Protein 1QB7 (pdb70)

Solvent-accessible surface area: 13360 Å² total; per-residue (Å²): 121,37,120,110,92,25,97,44,16,40,46,3,35,104,88,59,77,2,2,90,26,0,84,153,18,0,90,22,55,26,57,105,41,10,97,132,121,42,113,77,31,10,32,16,40,18,0,42,138,24,108,119,0,46,123,24,0,60,47,32,0,6,113,50,1,151,87,45,104,90,49,8,37,23,1,0,0,4,49,58,86,0,48,78,0,0,55,40,0,3,102,66,28,156,36,73,45,13,66,0,55,84,57,122,123,31,85,56,144,55,33,175,4,133,41,101,157,100,98,215,187,77,71,68,60,80,63,5,1,0,118,148,55,15,4,34,174,49,9,73,0,1,0,1,17,0,22,17,36,82,8,46,34,1,15,1,0,3,31,1,0,88,70,13,89,11,90,26,33,1,3,0,2,0,0,16,28,76,176,62,109,5,10,102,108,9,17,70,34,56,151,51,130,17,126,126,26,69,4,3,7,0,5,14,25,120,24,6,63,108,162,8,28,26,30,61,166,160,93,142,38,90,121,113,79,61,105,44,85,64,75,82,121,88,140,167

Foldseek 3Di:
DWDPPDQQETEAPCVDPLNVVCQVQWAWEAPQQDDDHDGTHTDLCSQLVDPVNLVVLLVVVLVVQVPDPPHAQEEEEEPPQRVSNRVSSCVSVVHYYWYKAAPVVDDAAKDWFDFDQADVVRDDAGIIITHQPPAAAAGEYEYEGAECALCRVVNRVCRHQVVRNHHYNAYEYQEYACVNVNVVCCCPPPNRPCVVHHYYYHYYCVSHDPVSYPDDPPDDDHSDDDPVRVCVVDDD

B-factor: mean 24.61, std 10.99, range [10.77, 82.53]

InterPro domains:
  IPR000836 Phosphoribosyltransferase domain [PF00156] (45-201)
  IPR000836 Phosphoribosyltransferase domain [cd06223] (60-188)
  IPR029057 Phosphoribosyltransferase-like [G3DSA:3.40.50.2020] (2-237)
  IPR029057 Phosphoribosyltransferase-like [SSF53271] (28-215)
  IPR050120 Adenine phosphoribosyltransferase [PTHR11776] (34-192)

Radius of gyration: 18.72 Å; Cα contacts (8 Å, |Δi|>4): 416; chains: 1; bounding box: 40×40×64 Å

Secondary structure (DSSP, 8-state):
-EEEEETTEEEE-TTSHHHHHHHHH--EE-GGGSSS-SSSEE-THHHHT-HHHHHHHHHHHHHHHHH-SSPPSEEEEETTGGGGTHHHHHHHHT--EEEEB-GGG--SSEEE--PPPP-TTS-PPPP-EEETTSS-TT-EEEEEEEEESS-HHHHHHHHHHHHTT-EEEEEEEEEE-GGG-HHHHHHHHHHHTTTT--EEEEEEGGG--GGGB-PPTT--S-S---HHHHHTTS--

Organism: Leishmania donovani (NCBI:txid5661)

Structure (mmCIF, N/CA/C/O backbone):
data_1QB7
#
_entry.id   1QB7
#
_cell.length_a   63.720
_cell.length_b   63.720
_cell.length_c   235.770
_cell.angle_alpha   90.00
_cell.angle_beta   90.00
_cell.angle_gamma   120.00
#
_symmetry.space_group_name_H-M   'P 61 2 2'
#
loop_
_entity.id
_entity.type
_entity.pdbx_description
1 polymer 'ADENINE PHOSPHORIBOSYLTRANSFERASE'
2 non-polymer 'MAGNESIUM ION'
3 non-polymer ADENINE
4 non-polymer 'CITRIC ACID'
5 water water
#
loop_
_atom_site.group_PDB
_atom_site.id
_atom_site.type_symbol
_atom_site.label_atom_id
_atom_site.label_alt_id
_atom_site.label_comp_id
_atom_site.label_asym_id
_atom_site.label_entity_id
_atom_site.label_seq_id
_atom_site.pdbx_PDB_ins_code
_atom_site.Cartn_x
_atom_site.Cartn_y
_atom_site.Cartn_z
_atom_site.occupancy
_atom_site.B_iso_or_equiv
_atom_site.auth_seq_id
_atom_site.auth_comp_id
_atom_site.auth_asym_id
_atom_site.auth_atom_id
_atom_site.pdbx_PDB_model_num
ATOM 1 N N . PRO A 1 1 ? 3.805 23.531 6.976 1.00 24.95 2 PRO A N 1
ATOM 2 C CA . PRO A 1 1 ? 4.608 23.326 5.752 1.00 23.69 2 PRO A CA 1
ATOM 3 C C . PRO A 1 1 ? 5.722 24.363 5.595 1.00 21.49 2 PRO A C 1
ATOM 4 O O . PRO A 1 1 ? 5.702 25.421 6.231 1.00 21.40 2 PRO A O 1
ATOM 8 N N . PHE A 1 2 ? 6.691 24.046 4.741 1.00 18.98 3 PHE A N 1
ATOM 9 C CA . PHE A 1 2 ? 7.818 24.929 4.482 1.00 19.02 3 PHE A CA 1
ATOM 10 C C . PHE A 1 2 ? 7.513 25.924 3.363 1.00 19.33 3 PHE A C 1
ATOM 11 O O . PHE A 1 2 ? 7.064 25.539 2.285 1.00 20.83 3 PHE A O 1
ATOM 19 N N . LYS A 1 3 ? 7.738 27.202 3.650 1.00 18.00 4 LYS A N 1
ATOM 20 C CA . LYS A 1 3 ? 7.505 28.288 2.703 1.00 18.74 4 LYS A CA 1
ATOM 21 C C . LYS A 1 3 ? 8.829 28.753 2.112 1.00 19.43 4 LYS A C 1
ATOM 22 O O . LYS A 1 3 ? 9.817 28.890 2.828 1.00 20.19 4 LYS A O 1
ATOM 28 N N . GLU A 1 4 ? 8.842 29.019 0.811 1.00 19.08 5 GLU A N 1
ATOM 29 C CA . GLU A 1 4 ? 10.052 29.478 0.142 1.00 19.93 5 GLU A CA 1
ATOM 30 C C . GLU A 1 4 ? 10.288 30.968 0.377 1.00 20.08 5 GLU A C 1
ATOM 31 O O . GLU A 1 4 ? 9.668 31.806 -0.269 1.00 20.45 5 GLU A O 1
ATOM 37 N N . VAL A 1 5 ? 11.202 31.292 1.286 1.00 20.22 6 VAL A N 1
ATOM 38 C CA . VAL A 1 5 ? 11.518 32.684 1.606 1.00 20.91 6 VAL A CA 1
ATOM 39 C C . VAL A 1 5 ? 12.452 33.334 0.587 1.00 21.30 6 VAL A C 1
ATOM 40 O O . VAL A 1 5 ? 12.499 34.556 0.462 1.00 24.46 6 VAL A O 1
ATOM 44 N N . SER A 1 6 ? 13.204 32.501 -0.119 1.00 19.75 7 SER A N 1
ATOM 45 C CA . SER A 1 6 ? 14.126 32.925 -1.168 1.00 21.55 7 SER A CA 1
ATOM 46 C C . SER A 1 6 ? 14.394 31.636 -1.945 1.00 23.66 7 SER A C 1
ATOM 47 O O . SER A 1 6 ? 14.078 30.544 -1.458 1.00 22.28 7 SER A O 1
ATOM 50 N N . PRO A 1 7 ? 14.955 31.735 -3.165 1.00 23.71 8 PRO A N 1
ATOM 51 C CA . PRO A 1 7 ? 15.239 30.549 -3.989 1.00 23.59 8 PRO A CA 1
ATOM 52 C C . PRO A 1 7 ? 15.861 29.363 -3.242 1.00 23.52 8 PRO A C 1
ATOM 53 O O . PRO A 1 7 ? 16.942 29.479 -2.671 1.00 22.94 8 PRO A O 1
ATOM 57 N N . ASN A 1 8 ? 15.141 28.243 -3.220 1.00 21.74 9 ASN A N 1
ATOM 58 C CA . ASN A 1 8 ? 15.602 27.015 -2.565 1.00 22.75 9 ASN A CA 1
ATOM 59 C C . ASN A 1 8 ? 15.973 27.132 -1.094 1.00 20.26 9 ASN A C 1
ATOM 60 O O . ASN A 1 8 ? 16.851 26.423 -0.594 1.00 20.39 9 ASN A O 1
ATOM 65 N N . SER A 1 9 ? 15.297 28.032 -0.404 1.00 19.69 10 SER A N 1
ATOM 66 C CA . SER A 1 9 ? 15.526 28.230 1.010 1.00 18.63 10 SER A CA 1
ATOM 67 C C . SER A 1 9 ? 14.132 28.302 1.618 1.00 17.58 10 SER A C 1
ATOM 68 O O . SER A 1 9 ? 13.355 29.200 1.301 1.00 17.64 10 SER A O 1
ATOM 71 N N . PHE A 1 10 ? 13.807 27.312 2.444 1.00 18.41 11 PHE A N 1
ATOM 72 C CA . PHE A 1 10 ? 12.487 27.211 3.061 1.00 19.66 11 PHE A CA 1
ATOM 73 C C . PHE A 1 10 ? 12.452 27.390 4.572 1.00 19.63 11 PHE A C 1
ATOM 74 O O . PHE A 1 10 ? 13.358 26.967 5.288 1.00 18.70 11 PHE A O 1
ATOM 82 N N . LEU A 1 11 ? 11.372 27.999 5.046 1.00 19.35 12 LEU A N 1
ATOM 83 C CA . LEU A 1 11 ? 11.180 28.243 6.466 1.00 18.95 12 LEU A CA 1
ATOM 84 C C . LEU A 1 11 ? 9.837 27.674 6.896 1.00 19.28 12 LEU A C 1
ATOM 85 O O . LEU A 1 11 ? 8.830 27.869 6.217 1.00 20.17 12 LEU A O 1
ATOM 90 N N . LEU A 1 12 ? 9.835 26.940 8.005 1.00 17.96 13 LEU A N 1
ATOM 91 C CA . LEU A 1 12 ? 8.613 26.351 8.526 1.00 17.43 13 LEU A CA 1
ATOM 92 C C . LEU A 1 12 ? 7.628 27.474 8.855 1.00 19.35 13 LEU A C 1
ATOM 93 O O . LEU A 1 12 ? 8.001 28.478 9.457 1.00 18.55 13 LEU A O 1
ATOM 98 N N . ASP A 1 13 ? 6.389 27.329 8.400 1.00 20.60 14 ASP A N 1
ATOM 99 C CA . ASP A 1 13 ? 5.361 28.331 8.656 1.00 23.35 14 ASP A CA 1
ATOM 100 C C . ASP A 1 13 ? 5.231 28.497 10.175 1.00 23.19 14 ASP A C 1
ATOM 101 O O . ASP A 1 13 ? 5.083 27.510 10.899 1.00 24.18 14 ASP A O 1
ATOM 106 N N . ASP A 1 14 ? 5.283 29.743 10.649 1.00 23.58 15 ASP A N 1
ATOM 107 C CA . ASP A 1 14 ? 5.235 30.031 12.088 1.00 25.50 15 ASP A CA 1
ATOM 108 C C . ASP A 1 14 ? 3.993 29.651 12.885 1.00 25.93 15 ASP A C 1
ATOM 109 O O . ASP A 1 14 ? 3.970 29.803 14.110 1.00 25.17 15 ASP A O 1
ATOM 114 N N . SER A 1 15 ? 2.963 29.169 12.198 1.00 25.86 16 SER A N 1
ATOM 115 C CA . SER A 1 15 ? 1.743 28.760 12.878 1.00 28.08 16 SER A CA 1
ATOM 116 C C . SER A 1 15 ? 1.915 27.341 13.423 1.00 28.06 16 SER A C 1
ATOM 117 O O . SER A 1 15 ? 1.223 26.944 14.368 1.00 28.95 16 SER A O 1
ATOM 120 N N . HIS A 1 16 ? 2.863 26.598 12.843 1.00 26.30 17 HIS A N 1
ATOM 121 C CA . HIS A 1 16 ? 3.136 25.219 13.244 1.00 22.85 17 HIS A CA 1
ATOM 122 C C . HIS A 1 16 ? 3.510 25.125 14.718 1.00 22.82 17 HIS A C 1
ATOM 123 O O . HIS A 1 16 ? 4.226 25.978 15.234 1.00 21.79 17 HIS A O 1
ATOM 130 N N . ALA A 1 17 ? 3.010 24.091 15.390 1.00 22.77 18 ALA A N 1
ATOM 131 C CA . ALA A 1 17 ? 3.290 23.881 16.807 1.00 23.00 18 ALA A CA 1
ATOM 132 C C . ALA A 1 17 ? 4.798 23.837 17.111 1.00 22.97 18 ALA A C 1
ATOM 133 O O . ALA A 1 17 ? 5.241 24.339 18.144 1.00 24.20 18 ALA A O 1
ATOM 135 N N . LEU A 1 18 ? 5.580 23.252 16.206 1.00 21.28 19 LEU A N 1
ATOM 136 C CA . LEU A 1 18 ? 7.027 23.160 16.386 1.00 21.07 19 LEU A CA 1
ATOM 137 C C . LEU A 1 18 ? 7.691 24.540 16.340 1.00 20.69 19 LEU A C 1
ATOM 138 O O . LEU A 1 18 ? 8.591 24.833 17.134 1.00 20.53 19 LEU A O 1
ATOM 143 N N . SER A 1 19 ? 7.256 25.373 15.399 1.00 19.49 20 SER A N 1
ATOM 144 C CA . SER A 1 19 ? 7.796 26.721 15.253 1.00 20.22 20 SER A CA 1
ATOM 145 C C . SER A 1 19 ? 7.514 27.543 16.506 1.00 21.38 20 SER A C 1
ATOM 146 O O . SER A 1 19 ? 8.364 28.301 16.986 1.00 21.24 20 SER A O 1
ATOM 149 N N . GLN A 1 20 ? 6.306 27.370 17.027 1.00 22.32 21 GLN A N 1
ATOM 150 C CA . GLN A 1 20 ? 5.848 28.057 18.222 1.00 24.04 21 GLN A CA 1
ATOM 151 C C . GLN A 1 20 ? 6.649 27.616 19.440 1.00 23.18 21 GLN A C 1
ATOM 152 O O . GLN A 1 20 ? 7.044 28.436 20.262 1.00 22.96 21 GLN A O 1
ATOM 158 N N . LEU A 1 21 ? 6.870 26.310 19.550 1.00 22.17 22 LEU A N 1
ATOM 159 C CA . LEU A 1 21 ? 7.602 25.731 20.667 1.00 21.00 22 LEU A CA 1
ATOM 160 C C . LEU A 1 21 ? 9.053 26.203 20.675 1.00 19.39 22 LEU A C 1
ATOM 161 O O . LEU A 1 21 ? 9.616 26.479 21.731 1.00 19.37 22 LEU A O 1
ATOM 166 N N . LEU A 1 22 ? 9.643 26.310 19.489 1.00 17.72 23 LEU A N 1
ATOM 167 C CA . LEU A 1 22 ? 11.023 26.767 19.347 1.00 18.28 23 LEU A CA 1
ATOM 168 C C . LEU A 1 22 ? 11.151 28.226 19.761 1.00 18.54 23 LEU A C 1
ATOM 169 O O . LEU A 1 22 ? 12.099 28.604 20.447 1.00 18.34 23 LEU A O 1
ATOM 174 N N . LYS A 1 23 ? 10.185 29.041 19.346 1.00 18.60 24 LYS A N 1
ATOM 175 C CA . LYS A 1 23 ? 10.178 30.461 19.678 1.00 18.98 24 LYS A CA 1
ATOM 176 C C . LYS A 1 23 ? 10.048 30.641 21.199 1.00 17.70 24 LYS A C 1
ATOM 177 O O . LYS A 1 23 ? 10.642 31.544 21.785 1.00 18.51 24 LYS A O 1
ATOM 183 N N . LYS A 1 24 ? 9.295 29.744 21.827 1.00 17.92 25 LYS A N 1
ATOM 184 C CA . LYS A 1 24 ? 9.061 29.770 23.265 1.00 18.17 25 LYS A CA 1
ATOM 185 C C . LYS A 1 24 ? 10.272 29.275 24.054 1.00 19.69 25 LYS A C 1
ATOM 186 O O . LYS A 1 24 ? 10.631 29.859 25.074 1.00 19.62 25 LYS A O 1
ATOM 192 N N . SER A 1 25 ? 10.914 28.221 23.558 1.00 19.75 26 SER A N 1
ATOM 193 C CA . SER A 1 25 ? 12.072 27.620 24.223 1.00 19.47 26 SER A CA 1
ATOM 194 C C . SER A 1 25 ? 13.419 28.303 24.033 1.00 18.44 26 SER A C 1
ATOM 195 O O . SER A 1 25 ? 14.198 28.395 24.980 1.00 21.62 26 SER A O 1
ATOM 198 N N . TYR A 1 26 ? 13.710 28.763 22.821 1.00 16.41 27 TYR A N 1
ATOM 199 C CA . TYR A 1 26 ? 15.001 29.388 22.546 1.00 15.28 27 TYR A CA 1
ATOM 200 C C . TYR A 1 26 ? 15.428 30.508 23.479 1.00 16.75 27 TYR A C 1
ATOM 201 O O . TYR A 1 26 ? 14.613 31.311 23.943 1.00 16.33 27 TYR A O 1
ATOM 210 N N . ARG A 1 27 ? 16.719 30.506 23.800 1.00 17.16 28 ARG A N 1
ATOM 211 C CA . ARG A 1 27 ? 17.325 31.547 24.628 1.00 16.99 28 ARG A CA 1
ATOM 212 C C . ARG A 1 27 ? 18.602 31.960 23.929 1.00 16.36 28 ARG A C 1
ATOM 213 O O . ARG A 1 27 ? 19.357 31.113 23.445 1.00 16.57 28 ARG A O 1
ATOM 221 N N . TRP A 1 28 ? 18.797 33.265 23.799 1.00 16.85 29 TRP A N 1
ATOM 222 C CA . TRP A 1 28 ? 20.003 33.790 23.176 1.00 17.68 29 TRP A CA 1
ATOM 223 C C . TRP A 1 28 ? 20.763 34.622 24.201 1.00 17.79 29 TRP A C 1
ATOM 224 O O . TRP A 1 28 ? 20.180 35.133 25.166 1.00 17.39 29 TRP A O 1
ATOM 235 N N . TYR A 1 29 ? 22.067 34.750 23.989 1.00 17.38 30 TYR A N 1
ATOM 236 C CA . TYR A 1 29 ? 22.923 35.492 24.905 1.00 19.74 30 TYR A CA 1
ATOM 237 C C . TYR A 1 29 ? 23.800 36.486 24.167 1.00 20.04 30 TYR A C 1
ATOM 238 O O . TYR A 1 29 ? 24.256 36.214 23.057 1.00 21.09 30 TYR A O 1
ATOM 247 N N . SER A 1 30 ? 24.031 37.639 24.790 1.00 22.22 31 SER A N 1
ATOM 248 C CA . SER A 1 30 ? 24.881 38.670 24.202 1.00 22.58 31 SER A CA 1
ATOM 249 C C . SER A 1 30 ? 26.335 38.272 24.484 1.00 21.77 31 SER A C 1
ATOM 250 O O . SER A 1 30 ? 26.587 37.394 25.304 1.00 20.62 31 SER A O 1
ATOM 253 N N . PRO A 1 31 ? 27.305 38.904 23.801 1.00 23.76 32 PRO A N 1
ATOM 254 C CA . PRO A 1 31 ? 28.735 38.611 23.964 1.00 24.29 32 PRO A CA 1
ATOM 255 C C . PRO A 1 31 ? 29.273 38.356 25.370 1.00 24.98 32 PRO A C 1
ATOM 256 O O . PRO A 1 31 ? 29.927 37.344 25.602 1.00 25.83 32 PRO A O 1
ATOM 260 N N . VAL A 1 32 ? 28.984 39.251 26.308 1.00 25.59 33 VAL A N 1
ATOM 261 C CA . VAL A 1 32 ? 29.478 39.108 27.677 1.00 27.15 33 VAL A CA 1
ATOM 262 C C . VAL A 1 32 ? 28.978 37.840 28.378 1.00 27.27 33 VAL A C 1
ATOM 263 O O . VAL A 1 32 ? 29.562 37.405 29.376 1.00 26.83 33 VAL A O 1
ATOM 267 N N . PHE A 1 33 ? 27.909 37.248 27.844 1.00 26.69 34 PHE A N 1
ATOM 268 C CA . PHE A 1 33 ? 27.330 36.022 28.400 1.00 25.70 34 PHE A CA 1
ATOM 269 C C . PHE A 1 33 ? 27.425 34.841 27.436 1.00 25.04 34 PHE A C 1
ATOM 270 O O . PHE A 1 33 ? 26.758 33.830 27.642 1.00 25.44 34 PHE A O 1
ATOM 278 N N . SER A 1 34 ? 28.241 34.962 26.390 1.00 24.06 35 SER A N 1
ATOM 279 C CA . SER A 1 34 ? 28.388 33.886 25.406 1.00 24.87 35 SER A CA 1
ATOM 280 C C . SER A 1 34 ? 29.854 33.626 25.037 1.00 26.47 35 SER A C 1
ATOM 281 O O . SER A 1 34 ? 30.753 34.373 25.445 1.00 25.97 35 SER A O 1
ATOM 284 N N . PRO A 1 35 ? 30.114 32.544 24.279 1.00 27.29 36 PRO A N 1
ATOM 285 C CA . PRO A 1 35 ? 31.474 32.186 23.863 1.00 27.96 36 PRO A CA 1
ATOM 286 C C . PRO A 1 35 ? 31.896 32.776 22.520 1.00 30.11 36 PRO A C 1
ATOM 287 O O . PRO A 1 35 ? 33.056 32.662 22.124 1.00 31.16 36 PRO A O 1
ATOM 291 N N . ARG A 1 36 ? 30.953 33.396 21.819 1.00 31.84 37 ARG A N 1
ATOM 292 C CA . ARG A 1 36 ? 31.228 33.965 20.506 1.00 33.14 37 ARG A CA 1
ATOM 293 C C . ARG A 1 36 ? 30.853 35.438 20.448 1.00 32.23 37 ARG A C 1
ATOM 294 O O . ARG A 1 36 ? 29.981 35.898 21.189 1.00 31.16 37 ARG A O 1
ATOM 302 N N . ASN A 1 37 ? 31.506 36.177 19.558 1.00 30.86 38 ASN A N 1
ATOM 303 C CA . ASN A 1 37 ? 31.221 37.594 19.421 1.00 31.88 38 ASN A CA 1
ATOM 304 C C . ASN A 1 37 ? 30.192 37.879 18.331 1.00 30.46 38 ASN A C 1
ATOM 305 O O . ASN A 1 37 ? 30.524 38.335 17.239 1.00 31.56 38 ASN A O 1
ATOM 310 N N . VAL A 1 38 ? 28.947 37.535 18.625 1.00 28.63 39 VAL A N 1
ATOM 311 C CA . VAL A 1 38 ? 27.825 37.780 17.729 1.00 26.08 39 VAL A CA 1
ATOM 312 C C . VAL A 1 38 ? 26.795 38.491 18.601 1.00 25.51 39 VAL A C 1
ATOM 313 O O . VAL A 1 38 ? 26.789 38.329 19.823 1.00 25.77 39 VAL A O 1
ATOM 317 N N . PRO A 1 39 ? 25.949 39.332 18.000 1.00 24.62 40 PRO A N 1
ATOM 318 C CA . PRO A 1 39 ? 24.934 40.054 18.770 1.00 23.67 40 PRO A CA 1
ATOM 319 C C . PRO A 1 39 ? 24.082 39.151 19.661 1.00 23.45 40 PRO A C 1
ATOM 320 O O . PRO A 1 39 ? 23.928 39.409 20.855 1.00 22.01 40 PRO A O 1
ATOM 324 N N . ARG A 1 40 ? 23.541 38.087 19.077 1.00 21.89 41 ARG A N 1
ATOM 325 C CA . ARG A 1 40 ? 22.696 37.163 19.815 1.00 20.84 41 ARG A CA 1
ATOM 326 C C . ARG A 1 40 ? 23.070 35.715 19.498 1.00 21.35 41 ARG A C 1
ATOM 327 O O . ARG A 1 40 ? 22.799 35.206 18.408 1.00 21.78 41 ARG A O 1
ATOM 335 N N . PHE A 1 41 ? 23.730 35.072 20.455 1.00 20.76 42 PHE A N 1
ATOM 336 C CA . PHE A 1 41 ? 24.153 33.683 20.313 1.00 18.40 42 PHE A CA 1
ATOM 337 C C . PHE A 1 41 ? 23.004 32.775 20.756 1.00 16.88 42 PHE A C 1
ATOM 338 O O . PHE A 1 41 ? 22.680 32.733 21.942 1.00 17.76 42 PHE A O 1
ATOM 346 N N . ALA A 1 42 ? 22.378 32.076 19.808 1.00 15.50 43 ALA A N 1
ATOM 347 C CA . ALA A 1 42 ? 21.260 31.182 20.116 1.00 16.11 43 ALA A CA 1
ATOM 348 C C . ALA A 1 42 ? 21.759 29.868 20.712 1.00 16.84 43 ALA A C 1
ATOM 349 O O . ALA A 1 42 ? 22.300 29.024 20.005 1.00 18.63 43 ALA A O 1
ATOM 351 N N . ASP A 1 43 ? 21.540 29.703 22.012 1.00 15.25 44 ASP A N 1
ATOM 352 C CA . ASP A 1 43 ? 21.986 28.530 22.761 1.00 15.78 44 ASP A CA 1
ATOM 353 C C . ASP A 1 43 ? 21.236 27.217 22.458 1.00 14.32 44 ASP A C 1
ATOM 354 O O . ASP A 1 43 ? 20.040 27.087 22.736 1.00 13.56 44 ASP A O 1
ATOM 359 N N . VAL A 1 44 ? 21.963 26.233 21.929 1.00 14.76 45 VAL A N 1
ATOM 360 C CA . VAL A 1 44 ? 21.368 24.942 21.601 1.00 13.33 45 VAL A CA 1
ATOM 361 C C . VAL A 1 44 ? 20.858 24.229 22.865 1.00 12.66 45 VAL A C 1
ATOM 362 O O . VAL A 1 44 ? 19.933 23.419 22.807 1.00 12.54 45 VAL A O 1
ATOM 366 N N . SER A 1 45 ? 21.429 24.579 24.016 1.00 13.12 46 SER A N 1
ATOM 367 C CA . SER A 1 45 ? 21.012 23.983 25.286 1.00 13.47 46 SER A CA 1
ATOM 368 C C . SER A 1 45 ? 19.574 24.335 25.640 1.00 13.23 46 SER A C 1
ATOM 369 O O . SER A 1 45 ? 18.897 23.559 26.306 1.00 13.65 46 SER A O 1
ATOM 372 N N . SER A 1 46 ? 19.114 25.514 25.224 1.00 13.57 47 SER A N 1
ATOM 373 C CA . SER A 1 46 ? 17.738 25.918 25.508 1.00 13.52 47 SER A CA 1
ATOM 374 C C . SER A 1 46 ? 16.768 24.991 24.767 1.00 14.48 47 SER A C 1
ATOM 375 O O . SER A 1 46 ? 15.596 24.893 25.120 1.00 16.69 47 SER A O 1
ATOM 378 N N . ILE A 1 47 ? 17.271 24.305 23.748 1.00 13.09 48 ILE A N 1
ATOM 379 C CA . ILE A 1 47 ? 16.465 23.373 22.974 1.00 13.96 48 ILE A CA 1
ATOM 380 C C . ILE A 1 47 ? 16.583 21.953 23.546 1.00 15.26 48 ILE A C 1
ATOM 381 O O . ILE A 1 47 ? 15.566 21.311 23.843 1.00 14.12 48 ILE A O 1
ATOM 386 N N . THR A 1 48 ? 17.821 21.487 23.743 1.00 14.47 49 THR A N 1
ATOM 387 C CA . THR A 1 48 ? 18.061 20.134 24.261 1.00 13.70 49 THR A CA 1
ATOM 388 C C . THR A 1 48 ? 17.589 19.939 25.701 1.00 12.95 49 THR A C 1
ATOM 389 O O . THR A 1 48 ? 17.300 18.820 26.102 1.00 13.99 49 THR A O 1
ATOM 393 N N . GLU A 1 49 ? 17.515 21.018 26.476 1.00 13.38 50 GLU A N 1
ATOM 394 C CA . GLU A 1 49 ? 17.054 20.929 27.861 1.00 12.94 50 GLU A CA 1
ATOM 395 C C . GLU A 1 49 ? 15.527 20.979 27.950 1.00 15.06 50 GLU A C 1
ATOM 396 O O . GLU A 1 49 ? 14.955 20.839 29.028 1.00 15.99 50 GLU A O 1
ATOM 402 N N . SER A 1 50 ? 14.879 21.202 26.812 1.00 15.72 51 SER A N 1
ATOM 403 C CA . SER A 1 50 ? 13.423 21.250 26.741 1.00 17.02 51 SER A CA 1
ATOM 404 C C . SER A 1 50 ? 12.936 19.933 26.132 1.00 16.46 51 SER A C 1
ATOM 405 O O . SER A 1 50 ? 12.967 19.752 24.912 1.00 17.08 51 SER A O 1
ATOM 408 N N . PRO A 1 51 ? 12.511 18.983 26.983 1.00 18.35 52 PRO A N 1
ATOM 409 C CA . PRO A 1 51 ? 12.021 17.676 26.535 1.00 19.51 52 PRO A CA 1
ATOM 410 C C . PRO A 1 51 ? 10.951 17.751 25.449 1.00 19.39 52 PRO A C 1
ATOM 411 O O . PRO A 1 51 ? 11.024 17.042 24.445 1.00 19.70 52 PRO A O 1
ATOM 415 N N . GLU A 1 52 ? 9.975 18.631 25.641 1.00 21.53 53 GLU A N 1
ATOM 416 C CA . GLU A 1 52 ? 8.887 18.772 24.682 1.00 23.17 53 GLU A CA 1
ATOM 417 C C . GLU A 1 52 ? 9.391 19.296 23.339 1.00 21.44 53 GLU A C 1
ATOM 418 O O . GLU A 1 52 ? 8.961 18.827 22.285 1.00 20.04 53 GLU A O 1
ATOM 424 N N . THR A 1 53 ? 10.323 20.246 23.377 1.00 19.65 54 THR A N 1
ATOM 425 C CA . THR A 1 53 ? 10.860 20.815 22.145 1.00 18.61 54 THR A CA 1
ATOM 426 C C . THR A 1 53 ? 11.727 19.807 21.394 1.00 17.06 54 THR A C 1
ATOM 427 O O . THR A 1 53 ? 11.603 19.661 20.178 1.00 17.16 54 THR A O 1
ATOM 431 N N . LEU A 1 54 ? 12.572 19.083 22.120 1.00 16.60 55 LEU A N 1
ATOM 432 C CA . LEU A 1 54 ? 13.441 18.092 21.496 1.00 16.59 55 LEU A CA 1
ATOM 433 C C . LEU A 1 54 ? 12.589 17.014 20.812 1.00 18.09 55 LEU A C 1
ATOM 434 O O . LEU A 1 54 ? 12.851 16.630 19.666 1.00 18.37 55 LEU A O 1
ATOM 439 N N . LYS A 1 55 ? 11.536 16.574 21.499 1.00 16.61 56 LYS A N 1
ATOM 440 C CA . LYS A 1 55 ? 10.639 15.560 20.964 1.00 17.46 56 LYS A CA 1
ATOM 441 C C . LYS A 1 55 ? 9.903 16.070 19.719 1.00 16.63 56 LYS A C 1
ATOM 442 O O . LYS A 1 55 ? 9.741 15.340 18.740 1.00 16.19 56 LYS A O 1
ATOM 448 N N . ALA A 1 56 ? 9.494 17.335 19.749 1.00 16.47 57 ALA A N 1
ATOM 449 C CA . ALA A 1 56 ? 8.788 17.938 18.621 1.00 17.01 57 ALA A CA 1
ATOM 450 C C . ALA A 1 56 ? 9.671 17.963 17.373 1.00 15.85 57 ALA A C 1
ATOM 451 O O . ALA A 1 56 ? 9.198 17.694 16.268 1.00 17.03 57 ALA A O 1
ATOM 453 N N . ILE A 1 57 ? 10.953 18.274 17.556 1.00 14.85 58 ILE A N 1
ATOM 454 C CA . ILE A 1 57 ? 11.910 18.313 16.449 1.00 14.14 58 ILE A CA 1
ATOM 455 C C . ILE A 1 57 ? 12.093 16.901 15.901 1.00 16.11 58 ILE A C 1
ATOM 456 O O . ILE A 1 57 ? 12.034 16.678 14.692 1.00 16.04 58 ILE A O 1
ATOM 461 N N . ARG A 1 58 ? 12.311 15.951 16.807 1.00 16.83 59 ARG A N 1
ATOM 462 C CA . ARG A 1 58 ? 12.504 14.552 16.441 1.00 16.70 59 ARG A CA 1
ATOM 463 C C . ARG A 1 58 ? 11.296 14.031 15.654 1.00 17.05 59 ARG A C 1
ATOM 464 O O . ARG A 1 58 ? 11.449 13.472 14.568 1.00 17.99 59 ARG A O 1
ATOM 472 N N . ASP A 1 59 ? 10.100 14.233 16.199 1.00 16.90 60 ASP A N 1
ATOM 473 C CA . ASP A 1 59 ? 8.872 13.772 15.548 1.00 18.16 60 ASP A CA 1
ATOM 474 C C . ASP A 1 59 ? 8.668 14.374 14.164 1.00 16.60 60 ASP A C 1
ATOM 475 O O . ASP A 1 59 ? 8.360 13.661 13.214 1.00 16.92 60 ASP A O 1
ATOM 480 N N . PHE A 1 60 ? 8.843 15.687 14.061 1.00 17.68 61 PHE A N 1
ATOM 481 C CA . PHE A 1 60 ? 8.662 16.390 12.800 1.00 18.57 61 PHE A CA 1
ATOM 482 C C . PHE A 1 60 ? 9.606 15.908 11.694 1.00 18.73 61 PHE A C 1
ATOM 483 O O . PHE A 1 60 ? 9.156 15.527 10.613 1.00 18.40 61 PHE A O 1
ATOM 491 N N . LEU A 1 61 ? 10.910 15.915 11.968 1.00 17.81 62 LEU A N 1
ATOM 492 C CA . LEU A 1 61 ? 11.897 15.497 10.974 1.00 15.64 62 LEU A CA 1
ATOM 493 C C . LEU A 1 61 ? 11.798 14.020 10.601 1.00 16.78 62 LEU A C 1
ATOM 494 O O . LEU A 1 61 ? 11.978 13.656 9.438 1.00 17.99 62 LEU A O 1
ATOM 499 N N . VAL A 1 62 ? 11.484 13.168 11.574 1.00 17.05 63 VAL A N 1
ATOM 500 C CA . VAL A 1 62 ? 11.325 11.744 11.290 1.00 18.23 63 VAL A CA 1
ATOM 501 C C . VAL A 1 62 ? 10.151 11.573 10.314 1.00 18.37 63 VAL A C 1
ATOM 502 O O . VAL A 1 62 ? 10.278 10.884 9.300 1.00 19.72 63 VAL A O 1
ATOM 506 N N . GLN A 1 63 ? 9.033 12.244 10.596 1.00 19.53 64 GLN A N 1
ATOM 507 C CA . GLN A 1 63 ? 7.852 12.175 9.730 1.00 22.33 64 GLN A CA 1
ATOM 508 C C . GLN A 1 63 ? 8.194 12.687 8.341 1.00 22.03 64 GLN A C 1
ATOM 509 O O . GLN A 1 63 ? 7.803 12.098 7.332 1.00 23.17 64 GLN A O 1
ATOM 515 N N . ARG A 1 64 ? 8.975 13.759 8.299 1.00 20.15 65 ARG A N 1
ATOM 516 C CA . ARG A 1 64 ? 9.377 14.346 7.038 1.00 18.92 65 ARG A CA 1
ATOM 517 C C . ARG A 1 64 ? 10.127 13.352 6.165 1.00 19.74 65 ARG A C 1
ATOM 518 O O . ARG A 1 64 ? 9.766 13.142 5.008 1.00 21.73 65 ARG A O 1
ATOM 526 N N . TYR A 1 65 ? 11.139 12.705 6.731 1.00 17.42 66 TYR A N 1
ATOM 527 C CA . TYR A 1 65 ? 11.939 11.767 5.957 1.00 18.73 66 TYR A CA 1
ATOM 528 C C . TYR A 1 65 ? 11.273 10.435 5.629 1.00 20.22 66 TYR A C 1
ATOM 529 O O . TYR A 1 65 ? 11.583 9.833 4.603 1.00 20.95 66 TYR A O 1
ATOM 538 N N . ARG A 1 66 ? 10.340 9.996 6.476 1.00 24.52 67 ARG A N 1
ATOM 539 C CA . ARG A 1 66 ? 9.598 8.752 6.236 1.00 25.30 67 ARG A CA 1
ATOM 540 C C . ARG A 1 66 ? 8.636 8.960 5.069 1.00 26.88 67 ARG A C 1
ATOM 541 O O . ARG A 1 66 ? 8.357 8.036 4.303 1.00 28.88 67 ARG A O 1
ATOM 549 N N . ALA A 1 67 ? 8.145 10.190 4.941 1.00 26.94 68 ALA A N 1
ATOM 550 C CA . ALA A 1 67 ? 7.224 10.563 3.879 1.00 27.83 68 ALA A CA 1
ATOM 551 C C . ALA A 1 67 ? 7.964 10.919 2.589 1.00 29.57 68 ALA A C 1
ATOM 552 O O . ALA A 1 67 ? 7.376 10.929 1.506 1.00 31.58 68 ALA A O 1
ATOM 554 N N . MET A 1 68 ? 9.262 11.178 2.702 1.00 29.43 69 MET A N 1
ATOM 555 C CA . MET A 1 68 ? 10.075 11.563 1.554 1.00 29.80 69 MET A CA 1
ATOM 556 C C . MET A 1 68 ? 10.352 10.441 0.554 1.00 32.17 69 MET A C 1
ATOM 557 O O . MET A 1 68 ? 10.555 9.283 0.934 1.00 33.47 69 MET A O 1
ATOM 562 N N . SER A 1 69 ? 10.376 10.803 -0.727 1.00 34.29 70 SER A N 1
ATOM 563 C CA . SER A 1 69 ? 10.636 9.848 -1.798 1.00 38.12 70 SER A CA 1
ATOM 564 C C . SER A 1 69 ? 11.422 10.491 -2.950 1.00 38.66 70 SER A C 1
ATOM 565 O O . SER A 1 69 ? 11.010 11.519 -3.496 1.00 40.89 70 SER A O 1
ATOM 568 N N . PRO A 1 70 ? 12.612 9.942 -3.273 1.00 37.76 71 PRO A N 1
ATOM 569 C CA . PRO A 1 70 ? 13.221 8.780 -2.611 1.00 35.45 71 PRO A CA 1
ATOM 570 C C . PRO A 1 70 ? 13.732 9.145 -1.214 1.00 32.59 71 PRO A C 1
ATOM 571 O O . PRO A 1 70 ? 14.154 10.281 -0.968 1.00 32.45 71 PRO A O 1
ATOM 575 N N . ALA A 1 71 ? 13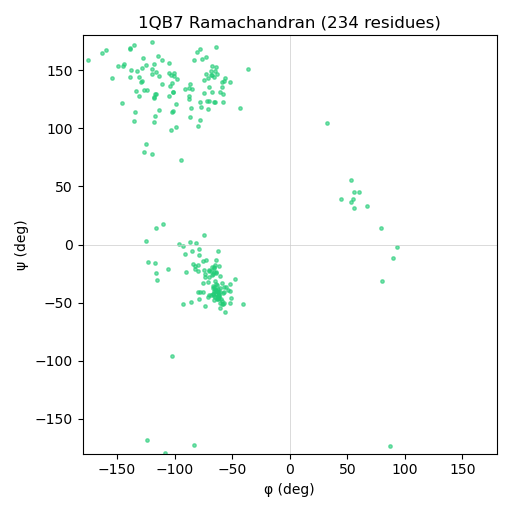.653 8.183 -0.299 1.00 30.36 72 ALA A N 1
ATOM 576 C CA . ALA A 1 71 ? 14.074 8.378 1.084 1.00 27.61 72 ALA A CA 1
ATOM 577 C C . ALA A 1 71 ? 15.584 8.565 1.275 1.00 26.76 72 ALA A C 1
ATOM 578 O O . ALA A 1 71 ? 16.396 8.045 0.501 1.00 25.63 72 ALA A O 1
ATOM 580 N N . PRO A 1 72 ? 15.976 9.345 2.298 1.00 23.65 73 PRO A N 1
ATOM 581 C CA . PRO A 1 72 ? 17.394 9.593 2.587 1.00 22.08 73 PRO A CA 1
ATOM 582 C C . PRO A 1 72 ? 18.066 8.282 3.010 1.00 20.20 73 PRO A C 1
ATOM 583 O O . PRO A 1 72 ? 17.421 7.403 3.581 1.00 20.89 73 PRO A O 1
ATOM 587 N N . THR A 1 73 ? 19.351 8.153 2.713 1.00 18.50 74 THR A N 1
ATOM 588 C CA . THR A 1 73 ? 20.102 6.955 3.063 1.00 16.97 74 THR A CA 1
ATOM 589 C C . THR A 1 73 ? 21.037 7.213 4.236 1.00 16.88 74 THR A C 1
ATOM 590 O O . THR A 1 73 ? 21.448 6.280 4.925 1.00 15.89 74 THR A O 1
ATOM 594 N N . HIS A 1 74 ? 21.355 8.487 4.469 1.00 16.10 75 HIS A N 1
ATOM 595 C CA . HIS A 1 74 ? 22.276 8.880 5.540 1.00 16.66 75 HIS A CA 1
ATOM 596 C C . HIS A 1 74 ? 21.944 10.256 6.122 1.00 15.31 75 HIS A C 1
ATOM 597 O O . HIS A 1 74 ? 21.391 11.120 5.437 1.00 15.04 75 HIS A O 1
ATOM 604 N N . ILE A 1 75 ? 22.325 10.455 7.381 1.00 15.48 76 ILE A N 1
ATOM 605 C CA . ILE A 1 75 ? 22.176 11.747 8.060 1.00 15.19 76 ILE A CA 1
ATOM 606 C C . ILE A 1 75 ? 23.632 12.132 8.387 1.00 14.82 76 ILE A C 1
ATOM 607 O O . ILE A 1 75 ? 24.383 11.316 8.926 1.00 13.45 76 ILE A O 1
ATOM 612 N N . LEU A 1 76 ? 24.050 13.330 7.994 1.00 14.38 77 LEU A N 1
ATOM 613 C CA . LEU A 1 76 ? 25.411 13.794 8.267 1.00 14.55 77 LEU A CA 1
ATOM 614 C C . LEU A 1 76 ? 25.322 15.019 9.172 1.00 14.03 77 LEU A C 1
ATOM 615 O O . LEU A 1 76 ? 24.851 16.076 8.753 1.00 16.11 77 LEU A O 1
ATOM 620 N N . GLY A 1 77 ? 25.753 14.859 10.419 1.00 13.95 78 GLY A N 1
ATOM 621 C CA . GLY A 1 77 ? 25.691 15.945 11.381 1.00 12.25 78 GLY A CA 1
ATOM 622 C C . GLY A 1 77 ? 27.024 16.622 11.622 1.00 13.97 78 GLY A C 1
ATOM 623 O O . GLY A 1 77 ? 28.076 15.969 11.617 1.00 13.63 78 GLY A O 1
ATOM 624 N N . PHE A 1 78 ? 26.970 17.931 11.863 1.00 13.28 79 PHE A N 1
ATOM 625 C CA . PHE A 1 78 ? 28.167 18.738 12.094 1.00 13.25 79 PHE A CA 1
ATOM 626 C C . PHE A 1 78 ? 28.594 18.742 13.564 1.00 14.40 79 PHE A C 1
ATOM 627 O O . PHE A 1 78 ? 27.765 18.870 14.463 1.00 13.76 79 PHE A O 1
ATOM 635 N N . ASP A 1 79 ? 29.902 18.627 13.788 1.00 14.75 80 ASP A N 1
ATOM 636 C CA . ASP A 1 79 ? 30.490 18.616 15.131 1.00 14.83 80 ASP A CA 1
ATOM 637 C C . ASP A 1 79 ? 30.397 20.030 15.722 1.00 14.85 80 ASP A C 1
ATOM 638 O O . ASP A 1 79 ? 30.871 20.977 15.101 1.00 16.25 80 ASP A O 1
ATOM 643 N N . ALA A 1 80 ? 29.769 20.198 16.890 1.00 14.89 81 ALA A N 1
ATOM 644 C CA . ALA A 1 80 ? 29.161 19.122 17.678 1.00 14.40 81 ALA A CA 1
ATOM 645 C C . ALA A 1 80 ? 27.650 19.266 17.836 1.00 12.37 81 ALA A C 1
ATOM 646 O O . ALA A 1 80 ? 26.970 18.318 18.215 1.00 12.80 81 ALA A O 1
ATOM 648 N N . ARG A 1 81 ? 27.121 20.446 17.547 1.00 12.42 82 ARG A N 1
ATOM 649 C CA . ARG A 1 81 ? 25.699 20.678 17.734 1.00 12.63 82 ARG A CA 1
ATOM 650 C C . ARG A 1 81 ? 24.773 19.874 16.821 1.00 12.54 82 ARG A C 1
ATOM 651 O O . ARG A 1 81 ? 23.624 19.602 17.184 1.00 14.03 82 ARG A O 1
ATOM 659 N N . GLY A 1 82 ? 25.298 19.437 15.675 1.00 12.03 83 GLY A N 1
ATOM 660 C CA . GLY A 1 82 ? 24.522 18.616 14.758 1.00 13.67 83 GLY A CA 1
ATOM 661 C C . GLY A 1 82 ? 24.406 17.197 15.311 1.00 14.25 83 GLY A C 1
ATOM 662 O O . GLY A 1 82 ? 23.496 16.444 14.948 1.00 14.89 83 GLY A O 1
ATOM 663 N N . PHE A 1 83 ? 25.341 16.834 16.191 1.00 13.53 84 PHE A N 1
ATOM 664 C CA . PHE A 1 83 ? 25.367 15.519 16.837 1.00 11.77 84 PHE A CA 1
ATOM 665 C C . PHE A 1 83 ? 24.190 15.381 17.798 1.00 12.44 84 PHE A C 1
ATOM 666 O O . PHE A 1 83 ? 23.785 14.275 18.149 1.00 13.69 84 PHE A O 1
ATOM 674 N N . LEU A 1 84 ? 23.667 16.518 18.238 1.00 13.56 85 LEU A N 1
ATOM 675 C CA . LEU A 1 84 ? 22.561 16.565 19.180 1.00 13.49 85 LEU A CA 1
ATOM 676 C C . LEU A 1 84 ? 21.210 16.191 18.596 1.00 13.79 85 LEU A C 1
ATOM 677 O O . LEU A 1 84 ? 20.324 15.748 19.326 1.00 15.16 85 LEU A O 1
ATOM 682 N N . PHE A 1 85 ? 21.047 16.370 17.290 1.00 12.55 86 PHE A N 1
ATOM 683 C CA . PHE A 1 85 ? 19.764 16.089 16.660 1.00 15.01 86 PHE A CA 1
ATOM 684 C C . PHE A 1 85 ? 19.775 14.955 15.648 1.00 16.94 86 PHE A C 1
ATOM 685 O O . PHE A 1 85 ? 18.772 14.255 15.476 1.00 18.54 86 PHE A O 1
ATOM 693 N N . GLY A 1 86 ? 20.916 14.774 14.992 1.00 15.96 87 GLY A N 1
ATOM 694 C CA . GLY A 1 86 ? 21.046 13.739 13.985 1.00 18.48 87 GLY A CA 1
ATOM 695 C C . GLY A 1 86 ? 20.740 12.320 14.424 1.00 17.16 87 GLY A C 1
ATOM 696 O O . GLY A 1 86 ? 19.851 11.684 13.857 1.00 15.99 87 GLY A O 1
ATOM 697 N N . PRO A 1 87 ? 21.443 11.801 15.444 1.00 18.26 88 PRO A N 1
ATOM 698 C CA . PRO A 1 87 ? 21.238 10.436 15.950 1.00 18.14 88 PRO A CA 1
ATOM 699 C C . PRO A 1 87 ? 19.807 10.066 16.338 1.00 18.74 88 PRO A C 1
ATOM 700 O O . PRO A 1 87 ? 19.370 8.947 16.067 1.00 18.86 88 PRO A O 1
ATOM 704 N N . MET A 1 88 ? 19.069 10.987 16.953 1.00 18.10 89 MET A N 1
ATOM 705 C CA . MET A 1 88 ? 17.703 10.660 17.343 1.00 18.71 89 MET A CA 1
ATOM 706 C C . MET A 1 88 ? 16.771 10.525 16.144 1.00 18.53 89 MET A C 1
ATOM 707 O O . MET A 1 88 ? 15.735 9.875 16.234 1.00 20.27 89 MET A O 1
ATOM 712 N N . ILE A 1 89 ? 17.146 11.124 15.018 1.00 16.53 90 ILE A N 1
ATOM 713 C CA . ILE A 1 89 ? 16.342 11.018 13.806 1.00 16.01 90 ILE A CA 1
ATOM 714 C C . ILE A 1 89 ? 16.746 9.739 13.070 1.00 15.23 90 ILE A C 1
ATOM 715 O O . ILE A 1 89 ? 15.897 8.921 12.709 1.00 15.53 90 ILE A O 1
ATOM 720 N N . ALA A 1 90 ? 18.055 9.563 12.894 1.00 14.97 91 ALA A N 1
ATOM 721 C CA . ALA A 1 90 ? 18.620 8.404 12.210 1.00 14.63 91 ALA A CA 1
ATOM 722 C C . ALA A 1 90 ? 18.220 7.070 12.843 1.00 15.05 91 ALA A C 1
ATOM 723 O O . ALA A 1 90 ? 17.992 6.088 12.133 1.00 16.19 91 ALA A O 1
ATOM 725 N N . VAL A 1 91 ? 18.121 7.041 14.171 1.00 15.97 92 VAL A N 1
ATOM 726 C CA . VAL A 1 91 ? 17.746 5.820 14.886 1.00 18.00 92 VAL A CA 1
ATOM 727 C C . VAL A 1 91 ? 16.319 5.385 14.531 1.00 18.10 92 VAL A C 1
ATOM 728 O O . VAL A 1 91 ? 16.027 4.191 14.444 1.00 18.96 92 VAL A O 1
ATOM 732 N N . GLU A 1 92 ? 15.451 6.362 14.282 1.00 17.45 93 GLU A N 1
ATOM 733 C CA . GLU A 1 92 ? 14.067 6.092 13.917 1.00 18.20 93 GLU A CA 1
ATOM 734 C C . GLU A 1 92 ? 13.941 5.683 12.449 1.00 18.74 93 GLU A C 1
ATOM 735 O O . GLU A 1 92 ? 13.159 4.795 12.103 1.00 17.74 93 GLU A O 1
ATOM 741 N N . LEU A 1 93 ? 14.690 6.367 11.590 1.00 17.96 94 LEU A N 1
ATOM 742 C CA . LEU A 1 93 ? 14.688 6.093 10.159 1.00 17.31 94 LEU A CA 1
ATOM 743 C C . LEU A 1 93 ? 15.477 4.827 9.857 1.00 19.27 94 LEU A C 1
ATOM 744 O O . LEU A 1 93 ? 15.409 4.291 8.746 1.00 18.36 94 LEU A O 1
ATOM 749 N N . GLU A 1 94 ? 16.255 4.383 10.845 1.00 19.47 95 GLU A N 1
ATOM 750 C CA . GLU A 1 94 ? 17.088 3.192 10.726 1.00 19.95 95 GLU A CA 1
ATOM 751 C C . GLU A 1 94 ? 18.119 3.325 9.605 1.00 20.07 95 GLU A C 1
ATOM 752 O O . GLU A 1 94 ? 18.283 2.422 8.779 1.00 20.42 95 GLU A O 1
ATOM 758 N N . ILE A 1 95 ? 18.773 4.487 9.556 1.00 18.25 96 ILE A N 1
ATOM 759 C CA . ILE A 1 95 ? 19.817 4.763 8.570 1.00 16.64 96 ILE A CA 1
ATOM 760 C C . ILE A 1 95 ? 21.057 5.242 9.334 1.00 15.96 96 ILE A C 1
ATOM 761 O O . ILE A 1 95 ? 20.963 5.640 10.500 1.00 14.75 96 ILE A O 1
ATOM 766 N N . PRO A 1 96 ? 22.240 5.166 8.705 1.00 15.03 97 PRO A N 1
ATOM 767 C CA . PRO A 1 96 ? 23.491 5.590 9.345 1.00 15.06 97 PRO A CA 1
ATOM 768 C C . PRO A 1 96 ? 23.578 7.075 9.696 1.00 15.80 97 PRO A C 1
ATOM 769 O O . PRO A 1 96 ? 22.990 7.923 9.015 1.00 17.00 97 PRO A O 1
ATOM 773 N N . PHE A 1 97 ? 24.269 7.378 10.793 1.00 14.19 98 PHE A N 1
ATOM 774 C CA . PHE A 1 97 ? 24.513 8.762 11.161 1.00 13.51 98 PHE A CA 1
ATOM 775 C C . PHE A 1 97 ? 26.018 8.927 11.004 1.00 13.15 98 PHE A C 1
ATOM 776 O O . PHE A 1 97 ? 26.797 8.244 11.674 1.00 13.03 98 PHE A O 1
ATOM 784 N N . VAL A 1 98 ? 26.409 9.789 10.071 1.00 13.78 99 VAL A N 1
ATOM 785 C CA . VAL A 1 98 ? 27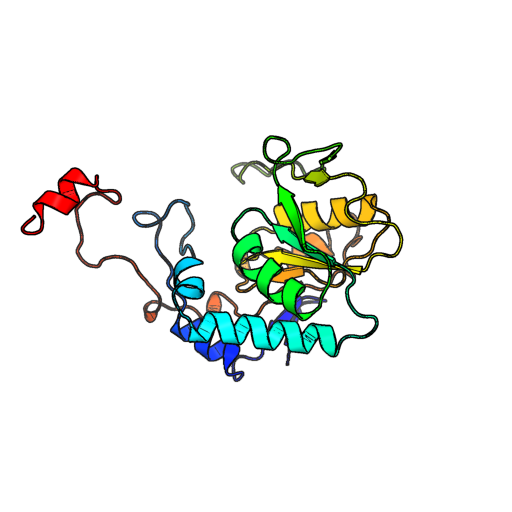.815 10.064 9.793 1.00 13.47 99 VAL A CA 1
ATOM 786 C C . VAL A 1 98 ? 28.235 11.383 10.463 1.00 13.15 99 VAL A C 1
ATOM 787 O O . VAL A 1 98 ? 27.444 12.325 10.561 1.00 13.15 99 VAL A O 1
ATOM 791 N N . LEU A 1 99 ? 29.480 11.435 10.929 1.00 12.46 100 LEU A N 1
ATOM 792 C CA . LEU A 1 99 ? 30.006 12.608 11.621 1.00 13.51 100 LEU A CA 1
ATOM 793 C C . LEU A 1 99 ? 30.958 13.458 10.790 1.00 12.21 100 LEU A C 1
ATOM 794 O O . LEU A 1 99 ? 31.914 12.943 10.212 1.00 13.62 100 LEU A O 1
ATOM 799 N N . MET A 1 100 ? 30.693 14.757 10.719 1.00 12.08 101 MET A N 1
ATOM 800 C CA . MET A 1 100 ? 31.609 15.647 10.020 1.00 13.18 101 MET A CA 1
ATOM 801 C C . MET A 1 100 ? 32.392 16.356 11.124 1.00 11.93 101 MET A C 1
ATOM 802 O O . MET A 1 100 ? 31.822 17.088 11.935 1.00 13.31 101 MET A O 1
ATOM 807 N N . ARG A 1 101 ? 33.690 16.086 11.185 1.00 12.66 102 ARG A N 1
ATOM 808 C CA . ARG A 1 101 ? 34.542 16.674 12.211 1.00 14.17 102 ARG A CA 1
ATOM 809 C C . ARG A 1 101 ? 35.879 17.113 11.630 1.00 15.27 102 ARG A C 1
ATOM 810 O O . ARG A 1 101 ? 36.204 16.790 10.488 1.00 15.85 102 ARG A O 1
ATOM 818 N N . LYS A 1 102 ? 36.648 17.865 12.416 1.00 16.41 103 LYS A N 1
ATOM 819 C CA . LYS A 1 102 ? 37.976 18.283 11.990 1.00 16.24 103 LYS A CA 1
ATOM 820 C C . LYS A 1 102 ? 38.809 17.004 11.933 1.00 16.82 103 LYS A C 1
ATOM 821 O O . LYS A 1 102 ? 38.503 16.034 12.629 1.00 17.09 103 LYS A O 1
ATOM 827 N N . ALA A 1 103 ? 39.843 16.994 11.097 1.00 16.84 104 ALA A N 1
ATOM 828 C CA . ALA A 1 103 ? 40.700 15.822 10.933 1.00 17.29 104 ALA A CA 1
ATOM 829 C C . ALA A 1 103 ? 41.246 15.255 12.240 1.00 16.57 104 ALA A C 1
ATOM 830 O O . ALA A 1 103 ? 41.270 14.040 12.425 1.00 17.51 104 ALA A O 1
ATOM 832 N N . ASP A 1 104 ? 41.629 16.131 13.164 1.00 18.70 105 ASP A N 1
ATOM 833 C CA . ASP A 1 104 ? 42.186 15.685 14.439 1.00 21.38 105 ASP A CA 1
ATOM 834 C C . ASP A 1 104 ? 41.179 15.103 15.436 1.00 20.38 105 ASP A C 1
ATOM 835 O O . ASP A 1 104 ? 41.527 14.827 16.590 1.00 20.08 105 ASP A O 1
ATO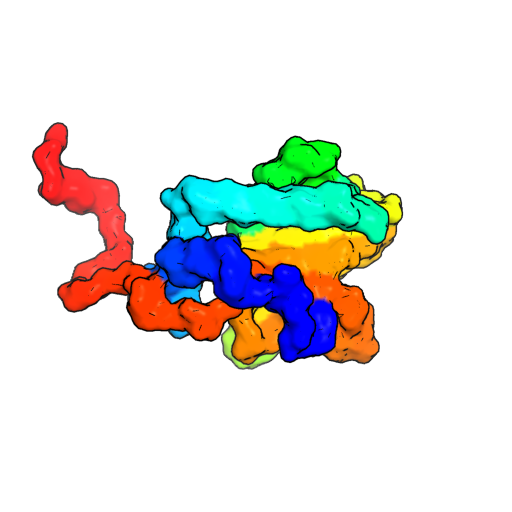M 840 N N . LYS A 1 105 ? 39.940 14.916 14.982 1.00 19.12 106 LYS A N 1
ATOM 841 C CA . LYS A 1 105 ? 38.878 14.342 15.807 1.00 18.89 106 LYS A CA 1
ATOM 842 C C . LYS A 1 105 ? 38.273 13.096 15.159 1.00 17.99 106 LYS A C 1
ATOM 843 O O . LYS A 1 105 ? 37.588 12.324 15.828 1.00 19.62 106 LYS A O 1
ATOM 849 N N . ASN A 1 106 ? 38.539 12.900 13.866 1.00 17.63 107 ASN A N 1
ATOM 850 C CA . ASN A 1 106 ? 38.001 11.767 13.106 1.00 18.64 107 ASN A CA 1
ATOM 851 C C . ASN A 1 106 ? 38.974 10.596 12.893 1.00 19.60 107 ASN A C 1
ATOM 852 O O . ASN A 1 106 ? 40.178 10.802 12.717 1.00 20.20 107 ASN A O 1
ATOM 857 N N . ALA A 1 107 ? 38.426 9.377 12.852 1.00 19.13 108 ALA A N 1
ATOM 858 C CA . ALA A 1 107 ? 39.209 8.153 12.653 1.00 17.78 108 ALA A CA 1
ATOM 859 C C . ALA A 1 107 ? 39.081 7.562 11.237 1.00 17.49 108 ALA A C 1
ATOM 860 O O . ALA A 1 107 ? 38.084 7.787 10.542 1.00 17.71 108 ALA A O 1
ATOM 862 N N . GLY A 1 108 ? 40.096 6.793 10.836 1.00 16.12 109 GLY A N 1
ATOM 863 C CA . GLY A 1 108 ? 40.128 6.161 9.524 1.00 17.03 109 GLY A CA 1
ATOM 864 C C . GLY A 1 108 ? 40.722 7.040 8.431 1.00 19.35 109 GLY A C 1
ATOM 865 O O . GLY A 1 108 ? 41.315 8.086 8.718 1.00 19.79 109 GLY A O 1
ATOM 866 N N . LEU A 1 109 ? 40.648 6.577 7.185 1.00 18.49 110 LEU A N 1
ATOM 867 C CA . LEU A 1 109 ? 41.126 7.378 6.066 1.00 18.40 110 LEU A CA 1
ATOM 868 C C . LEU A 1 109 ? 40.056 8.443 5.911 1.00 18.30 110 LEU A C 1
ATOM 869 O O . LEU A 1 109 ? 38.871 8.126 5.855 1.00 18.00 110 LEU A O 1
ATOM 874 N N . LEU A 1 110 ? 40.466 9.701 5.839 1.00 18.26 111 LEU A N 1
ATOM 875 C CA . LEU A 1 110 ? 39.505 10.789 5.736 1.00 17.59 111 LEU A CA 1
ATOM 876 C C . LEU A 1 110 ? 39.548 11.550 4.428 1.00 16.50 111 LEU A C 1
ATOM 877 O O . LEU A 1 110 ? 40.513 11.463 3.670 1.00 17.76 111 LEU A O 1
ATOM 882 N N . ILE A 1 111 ? 38.467 12.279 4.172 1.00 17.04 112 ILE A N 1
ATOM 883 C CA . ILE A 1 111 ? 38.344 13.146 3.006 1.00 18.37 112 ILE A CA 1
ATOM 884 C C . ILE A 1 111 ? 38.179 14.525 3.640 1.00 17.80 112 ILE A C 1
ATOM 885 O O . ILE A 1 111 ? 37.323 14.692 4.505 1.00 17.47 112 ILE A O 1
ATOM 890 N N . ARG A 1 112 ? 39.008 15.495 3.255 1.00 17.02 113 ARG A N 1
ATOM 891 C CA . ARG A 1 112 ? 38.897 16.842 3.820 1.00 16.97 113 ARG A CA 1
ATOM 892 C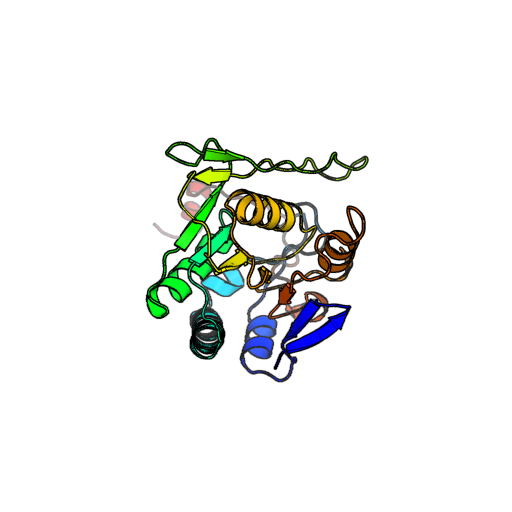 C . ARG A 1 112 ? 38.268 17.832 2.846 1.00 17.20 113 ARG A C 1
ATOM 893 O O . ARG A 1 112 ? 38.437 17.712 1.631 1.00 16.28 113 ARG A O 1
ATOM 901 N N . SER A 1 113 ? 37.541 18.807 3.389 1.00 16.56 114 SER A N 1
ATOM 902 C CA . SER A 1 113 ? 36.886 19.829 2.579 1.00 15.37 114 SER A CA 1
ATOM 903 C C . SER A 1 113 ? 37.882 20.895 2.116 1.00 16.87 114 SER A C 1
ATOM 904 O O . SER A 1 113 ? 39.008 20.964 2.604 1.00 16.95 114 SER A O 1
ATOM 907 N N . GLU A 1 114 ? 37.450 21.734 1.181 1.00 18.11 115 GLU A N 1
ATOM 908 C CA . GLU A 1 114 ? 38.299 22.782 0.630 1.00 17.48 115 GLU A CA 1
ATOM 909 C C . GLU A 1 114 ? 37.586 24.114 0.761 1.00 17.84 115 GLU A C 1
ATOM 910 O O . GLU A 1 114 ? 36.995 24.611 -0.199 1.00 18.16 115 GLU A O 1
ATOM 916 N N . PRO A 1 115 ? 37.629 24.714 1.965 1.00 18.25 116 PRO A N 1
ATOM 917 C CA . PRO A 1 115 ? 36.966 26.000 2.194 1.00 16.38 116 PRO A CA 1
ATOM 918 C C . PRO A 1 115 ? 37.549 27.144 1.367 1.00 19.72 116 PRO A C 1
ATOM 919 O O . PRO A 1 115 ? 38.713 27.104 0.961 1.00 17.30 116 PRO A O 1
ATOM 923 N N . TYR A 1 116 ? 36.717 28.144 1.085 1.00 21.40 117 TYR A N 1
ATOM 924 C CA . TYR A 1 116 ? 37.154 29.316 0.328 1.00 24.05 117 TYR A CA 1
ATOM 925 C C . TYR A 1 116 ? 38.046 30.170 1.225 1.00 27.26 117 TYR A C 1
ATOM 926 O O . TYR A 1 116 ? 38.025 30.019 2.449 1.00 27.92 117 TYR A O 1
ATOM 935 N N . GLU A 1 117 ? 38.837 31.060 0.627 1.00 28.93 118 GLU A N 1
ATOM 936 C CA . GLU A 1 117 ? 39.697 31.934 1.421 1.00 31.15 118 GLU A CA 1
ATOM 937 C C . GLU A 1 117 ? 38.810 32.918 2.193 1.00 32.89 118 GLU A C 1
ATOM 938 O O . GLU A 1 117 ? 37.743 33.298 1.708 1.00 32.38 118 GLU A O 1
ATOM 944 N N . LYS A 1 118 ? 39.228 33.280 3.409 1.00 39.78 119 LYS A N 1
ATOM 945 C CA . LYS A 1 118 ? 38.474 34.211 4.261 1.00 46.44 119 LYS A CA 1
ATOM 946 C C . LYS A 1 118 ? 38.375 35.608 3.644 1.00 50.43 119 LYS A C 1
ATOM 947 O O . LYS A 1 118 ? 39.065 35.911 2.669 1.00 49.19 119 LYS A O 1
ATOM 953 N N . GLU A 1 119 ? 37.541 36.468 4.228 1.00 57.37 120 GLU A N 1
ATOM 954 C CA . GLU A 1 119 ? 37.370 37.818 3.694 1.00 63.94 120 GLU A CA 1
ATOM 955 C C . GLU A 1 119 ? 37.611 38.961 4.679 1.00 65.28 120 GLU A C 1
ATOM 956 O O . GLU A 1 119 ? 36.670 39.455 5.296 1.00 68.80 120 GLU A O 1
ATOM 962 N N . TYR A 1 120 ? 38.871 39.374 4.808 0.00 65.75 121 TYR A N 1
ATOM 963 C CA . TYR A 1 120 ? 39.276 40.487 5.674 0.00 65.57 121 TYR A CA 1
ATOM 964 C C . TYR A 1 120 ? 38.438 40.653 6.947 0.00 65.36 121 TYR A C 1
ATOM 965 O O . TYR A 1 120 ? 37.319 41.168 6.896 0.00 65.37 121 TYR A O 1
ATOM 974 N N . LYS A 1 121 ? 39.007 40.242 8.080 0.00 65.01 122 LYS A N 1
ATOM 975 C CA . LYS A 1 121 ? 38.353 40.306 9.392 0.00 64.60 122 LYS A CA 1
ATOM 976 C C . LYS A 1 121 ? 37.383 39.134 9.554 0.00 64.14 122 LYS A C 1
ATOM 977 O O . LYS A 1 121 ? 37.185 38.638 10.665 0.00 64.15 122 LYS A O 1
ATOM 983 N N . GLU A 1 122 ? 36.797 38.684 8.446 0.00 63.52 123 GLU A N 1
ATOM 984 C CA . GLU A 1 122 ? 35.866 37.562 8.481 0.00 62.82 123 GLU A CA 1
ATOM 985 C C . GLU A 1 122 ? 36.626 36.311 8.905 0.00 62.13 123 GLU A C 1
ATOM 986 O O . GLU A 1 122 ? 37.613 35.922 8.277 0.00 62.12 123 GLU A O 1
ATOM 992 N N . ALA A 1 123 ? 36.156 35.709 9.992 1.00 61.28 124 ALA A N 1
ATOM 993 C CA . ALA A 1 123 ? 36.744 34.512 10.600 1.00 60.17 124 ALA A CA 1
ATOM 994 C C . ALA A 1 123 ? 37.339 33.458 9.667 1.00 58.75 124 ALA A C 1
ATOM 995 O O . ALA A 1 123 ? 36.882 33.272 8.533 1.00 58.87 124 ALA A O 1
ATOM 997 N N . ALA A 1 124 ? 38.344 32.753 10.186 1.00 55.55 125 ALA A N 1
ATOM 998 C CA . ALA A 1 124 ? 39.056 31.703 9.458 1.00 52.76 125 ALA A CA 1
ATOM 999 C C . ALA A 1 124 ? 38.196 30.464 9.175 1.00 50.00 125 ALA A C 1
ATOM 1000 O O . ALA A 1 124 ? 37.539 29.928 10.074 1.00 50.47 125 ALA A O 1
ATOM 1002 N N . PRO A 1 125 ? 38.195 29.996 7.913 1.00 45.72 126 PRO A N 1
ATOM 1003 C CA . PRO A 1 125 ? 37.431 28.824 7.470 1.00 41.92 126 PRO A CA 1
ATOM 1004 C C . PRO A 1 125 ? 37.951 27.522 8.074 1.00 37.04 126 PRO A C 1
ATOM 1005 O O . PRO A 1 125 ? 39.150 27.362 8.290 1.00 36.73 126 PRO A O 1
ATOM 1009 N N . GLU A 1 126 ? 37.040 26.594 8.345 1.00 31.98 127 GLU A N 1
ATOM 1010 C CA . GLU A 1 126 ? 37.411 25.314 8.937 1.00 28.96 127 GLU A CA 1
ATOM 1011 C C . GLU A 1 126 ? 37.468 24.191 7.915 1.00 25.84 127 GLU A C 1
ATOM 1012 O O . GLU A 1 126 ? 36.563 24.028 7.099 1.00 23.84 127 GLU A O 1
ATOM 1018 N N . VAL A 1 127 ? 38.557 23.437 7.939 1.00 21.47 128 VAL A N 1
ATOM 1019 C CA . VAL A 1 127 ? 38.691 22.296 7.055 1.00 19.62 128 VAL A CA 1
ATOM 1020 C C . VAL A 1 127 ? 38.002 21.167 7.825 1.00 20.12 128 VAL A C 1
ATOM 1021 O O . VAL A 1 127 ? 38.397 20.850 8.948 1.00 20.04 128 VAL A O 1
ATOM 1025 N N . MET A 1 128 ? 36.930 20.621 7.254 1.00 19.60 129 MET A N 1
ATOM 1026 C CA . MET A 1 128 ? 36.180 19.541 7.891 1.00 17.10 129 MET A CA 1
ATOM 1027 C C . MET A 1 128 ? 36.347 18.233 7.126 1.00 16.42 129 MET A C 1
ATOM 1028 O O . MET A 1 128 ? 36.702 18.237 5.948 1.00 16.36 129 MET A O 1
ATOM 1033 N N . THR A 1 129 ? 36.094 17.111 7.801 1.00 15.67 130 THR A N 1
ATOM 1034 C CA . THR A 1 129 ? 36.254 15.794 7.187 1.00 15.08 130 THR A CA 1
ATOM 1035 C C . THR A 1 129 ? 35.156 14.785 7.520 1.00 14.43 130 THR A C 1
ATOM 1036 O O . THR A 1 129 ? 34.321 14.997 8.399 1.00 14.64 130 THR A O 1
ATOM 1040 N N . ILE A 1 130 ? 35.185 13.687 6.775 1.00 15.54 131 ILE A N 1
ATOM 1041 C CA . ILE A 1 130 ? 34.310 12.535 6.974 1.00 15.32 131 ILE A CA 1
ATOM 1042 C C . ILE A 1 130 ? 35.226 11.373 6.598 1.00 15.53 131 ILE A C 1
ATOM 1043 O O . ILE A 1 130 ? 36.189 11.556 5.845 1.00 15.74 131 ILE A O 1
ATOM 1048 N N . ARG A 1 131 ? 34.968 10.197 7.154 1.00 13.99 132 ARG A N 1
ATOM 1049 C CA . ARG A 1 131 ? 35.787 9.044 6.832 1.00 14.09 132 ARG A CA 1
ATOM 1050 C C . ARG A 1 131 ? 35.492 8.625 5.395 1.00 15.69 132 ARG A C 1
ATOM 1051 O O . ARG A 1 131 ? 34.342 8.617 4.959 1.00 16.90 132 ARG A O 1
ATOM 1059 N N . TYR A 1 132 ? 36.548 8.337 4.651 1.00 17.85 133 TYR A N 1
ATOM 1060 C CA . TYR A 1 132 ? 36.435 7.907 3.267 1.00 18.50 133 TYR A CA 1
ATOM 1061 C C . TYR A 1 132 ? 35.567 6.653 3.212 1.00 18.67 133 TYR A C 1
ATOM 1062 O O . TYR A 1 132 ? 35.855 5.674 3.889 1.00 19.26 133 TYR A O 1
ATOM 1071 N N . GLY A 1 133 ? 34.488 6.703 2.440 1.00 17.85 134 GLY A N 1
ATOM 1072 C CA . GLY A 1 133 ? 33.621 5.544 2.313 1.00 18.27 134 GLY A CA 1
ATOM 1073 C C . GLY A 1 133 ? 32.441 5.492 3.264 1.00 18.79 134 GLY A C 1
ATOM 1074 O O . GLY A 1 133 ? 31.664 4.542 3.218 1.00 19.54 134 GLY A O 1
ATOM 1075 N N . SER A 1 134 ? 32.324 6.480 4.149 1.00 17.07 135 SER A N 1
ATOM 1076 C CA . SER A 1 134 ? 31.208 6.519 5.089 1.00 17.32 135 SER A CA 1
ATOM 1077 C C . SER A 1 134 ? 29.917 6.774 4.302 1.00 18.62 135 SER A C 1
ATOM 1078 O O . SER A 1 134 ? 28.824 6.443 4.756 1.00 18.24 135 SER A O 1
ATOM 1081 N N . ILE A 1 135 ? 30.062 7.415 3.146 1.00 17.72 136 ILE A N 1
ATOM 1082 C CA . ILE A 1 135 ? 28.948 7.681 2.249 1.00 19.51 136 ILE A CA 1
ATOM 1083 C C . ILE A 1 135 ? 29.423 7.223 0.885 1.00 21.70 136 ILE A C 1
ATOM 1084 O O . ILE A 1 135 ? 30.516 7.576 0.445 1.00 22.48 136 ILE A O 1
ATOM 1092 N N . GLY A 1 136 ? 28.629 6.387 0.235 1.00 26.70 137 GLY A N 1
ATOM 1093 C CA . GLY A 1 136 ? 29.030 5.888 -1.064 1.00 29.07 137 GLY A CA 1
ATOM 1094 C C . GLY A 1 136 ? 28.241 6.463 -2.215 1.00 28.26 137 GLY A C 1
ATOM 1095 O O . GLY A 1 136 ? 27.368 7.312 -2.029 1.00 26.37 137 GLY A O 1
ATOM 1096 N N . LYS A 1 137 ? 28.583 6.003 -3.413 1.00 27.89 138 LYS A N 1
ATOM 1097 C CA . LYS A 1 137 ? 27.915 6.420 -4.635 1.00 27.73 138 LYS A CA 1
ATOM 1098 C C . LYS A 1 137 ? 26.440 6.072 -4.512 1.00 26.63 138 LYS A C 1
ATOM 1099 O O . LYS A 1 137 ? 26.084 4.998 -4.019 1.00 24.37 138 LYS A O 1
ATOM 1105 N N . GLY A 1 138 ? 25.585 7.007 -4.908 1.00 25.27 139 GLY A N 1
ATOM 1106 C CA . GLY A 1 138 ? 24.160 6.766 -4.829 1.00 26.82 139 GLY A CA 1
ATOM 1107 C C . GLY A 1 138 ? 23.499 7.172 -3.524 1.00 26.20 139 GLY A C 1
ATOM 1108 O O . GLY A 1 138 ? 22.270 7.203 -3.453 1.00 27.65 139 GLY A O 1
ATOM 1109 N N . SER A 1 139 ? 24.292 7.479 -2.497 1.00 23.76 140 SER A N 1
ATOM 1110 C CA . SER A 1 139 ? 23.745 7.891 -1.201 1.00 21.34 140 SER A CA 1
ATOM 1111 C C . SER A 1 139 ? 23.024 9.229 -1.301 1.00 20.18 140 SER A C 1
ATOM 1112 O O . SER A 1 139 ? 23.412 10.102 -2.075 1.00 20.93 140 SER A O 1
ATOM 1115 N N . ARG A 1 140 ? 21.949 9.361 -0.535 1.00 20.03 141 ARG A N 1
ATOM 1116 C CA . ARG A 1 140 ? 21.164 10.587 -0.488 1.00 19.23 141 ARG A CA 1
ATOM 1117 C C . ARG A 1 140 ? 21.290 11.035 0.962 1.00 17.89 141 ARG A C 1
ATOM 1118 O O . ARG A 1 140 ? 20.687 10.460 1.869 1.00 17.80 141 ARG A O 1
ATOM 1126 N N . VAL A 1 141 ? 22.104 12.066 1.155 1.00 17.11 142 VAL A N 1
ATOM 1127 C CA . VAL A 1 141 ? 22.445 12.578 2.472 1.00 16.11 142 VAL A CA 1
ATOM 1128 C C . VAL A 1 141 ? 21.745 13.828 2.967 1.00 16.87 142 VAL A C 1
ATOM 1129 O O . VAL A 1 141 ? 21.688 14.842 2.274 1.00 18.48 142 VAL A O 1
ATOM 1133 N N . VAL A 1 142 ? 21.248 13.750 4.196 1.00 16.84 143 VAL A N 1
ATOM 1134 C CA . VAL A 1 142 ? 20.614 14.884 4.847 1.00 15.32 143 VAL A CA 1
ATOM 1135 C C . VAL A 1 142 ? 21.676 15.487 5.768 1.00 16.77 143 VAL A C 1
ATOM 1136 O O . VAL A 1 142 ? 22.258 14.787 6.607 1.00 16.80 143 VAL A O 1
ATOM 1140 N N . LEU A 1 143 ? 21.990 16.760 5.537 1.00 14.60 144 LEU A N 1
ATOM 1141 C CA . LEU A 1 143 ? 22.968 17.500 6.339 1.00 15.29 144 LEU A CA 1
ATOM 1142 C C . LEU A 1 143 ? 22.255 18.207 7.494 1.00 14.97 144 LEU A C 1
ATOM 1143 O O . LEU A 1 143 ? 21.216 18.826 7.290 1.00 15.78 144 LEU A O 1
ATOM 1151 N N . ILE A 1 144 ? 22.796 18.102 8.706 1.00 14.10 145 ILE A N 1
ATOM 1152 C CA . ILE A 1 144 ? 22.156 18.733 9.859 1.00 12.41 145 ILE A CA 1
ATOM 1153 C C . ILE A 1 144 ? 23.109 19.423 10.851 1.00 13.17 145 ILE A C 1
ATOM 1154 O O . ILE A 1 144 ? 24.221 18.964 11.097 1.00 13.94 145 ILE A O 1
ATOM 1159 N N . ASP A 1 145 ? 22.643 20.543 11.401 1.00 14.59 146 ASP A N 1
ATOM 1160 C CA . ASP A 1 145 ? 23.374 21.343 12.382 1.00 12.58 146 ASP A CA 1
ATOM 1161 C C . ASP A 1 145 ? 22.283 22.174 13.066 1.00 14.10 146 ASP A C 1
ATOM 1162 O O . ASP A 1 145 ? 21.153 22.235 12.577 1.00 14.15 146 ASP A O 1
ATOM 1167 N N . ASP A 1 146 ? 22.598 22.824 14.179 1.00 12.99 147 ASP A N 1
ATOM 1168 C CA . ASP A 1 146 ? 21.573 23.596 14.873 1.00 14.26 147 ASP A CA 1
ATOM 1169 C C . ASP A 1 146 ? 21.263 24.960 14.270 1.00 13.85 147 ASP A C 1
ATOM 1170 O O . ASP A 1 146 ? 20.098 25.306 14.078 1.00 14.49 147 ASP A O 1
ATOM 1175 N N . VAL A 1 147 ? 22.303 25.722 13.954 1.00 14.74 148 VAL A N 1
ATOM 1176 C CA . VAL A 1 147 ? 22.127 27.063 13.405 1.00 16.10 148 VAL A CA 1
ATOM 1177 C C . VAL A 1 147 ? 22.823 27.259 12.058 1.00 16.87 148 VAL A C 1
ATOM 1178 O O . VAL A 1 147 ? 23.962 26.828 11.874 1.00 17.33 148 VAL A O 1
ATOM 1182 N N . LEU A 1 148 ? 22.111 27.843 11.094 1.00 16.50 149 LEU A N 1
ATOM 1183 C CA . LEU A 1 148 ? 22.721 28.148 9.805 1.00 15.07 149 LEU A CA 1
ATOM 1184 C C . LEU A 1 148 ? 23.072 29.629 9.901 1.00 16.05 149 LEU A C 1
ATOM 1185 O O . LEU A 1 148 ? 22.189 30.486 9.842 1.00 16.66 149 LEU A O 1
ATOM 1190 N N . ALA A 1 149 ? 24.347 29.912 10.148 1.00 16.14 150 ALA A N 1
ATOM 1191 C CA . ALA A 1 149 ? 24.824 31.283 10.270 1.00 16.77 150 ALA A CA 1
ATOM 1192 C C . ALA A 1 149 ? 25.535 31.721 8.987 1.00 16.56 150 ALA A C 1
ATOM 1193 O O . ALA A 1 149 ? 24.879 32.124 8.034 1.00 17.45 150 ALA A O 1
ATOM 1195 N N . THR A 1 150 ? 26.862 31.624 8.944 1.00 18.73 151 THR A N 1
ATOM 1196 C CA . THR A 1 150 ? 27.607 32.013 7.741 1.00 20.57 151 THR A CA 1
ATOM 1197 C C . THR A 1 150 ? 27.626 30.910 6.676 1.00 19.79 151 THR A C 1
ATOM 1198 O O . THR A 1 150 ? 27.922 31.171 5.511 1.00 21.71 151 THR A O 1
ATOM 1202 N N . GLY A 1 151 ? 27.342 29.676 7.087 1.00 18.59 152 GLY A N 1
ATOM 1203 C CA . GLY A 1 151 ? 27.304 28.567 6.151 1.00 17.00 152 GLY A CA 1
A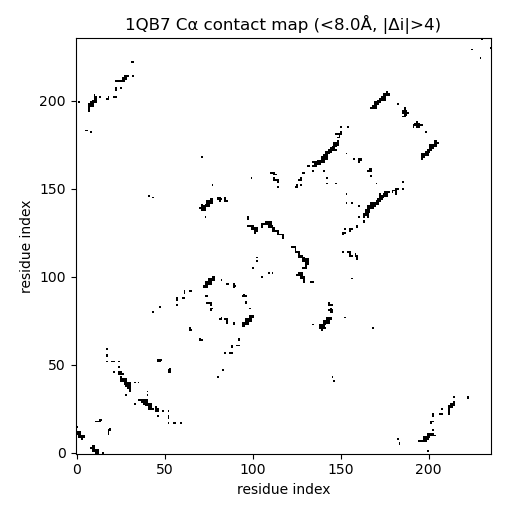TOM 1204 C C . GLY A 1 151 ? 28.626 27.962 5.729 1.00 15.83 152 GLY A C 1
ATOM 1205 O O . GLY A 1 151 ? 28.667 27.204 4.755 1.00 16.50 152 GLY A O 1
ATOM 1206 N N . GLY A 1 152 ? 29.699 28.275 6.453 1.00 14.84 153 GLY A N 1
ATOM 1207 C CA . GLY A 1 152 ? 31.000 27.730 6.119 1.00 13.11 153 GLY A CA 1
ATOM 1208 C C . GLY A 1 152 ? 31.014 26.216 6.184 1.00 14.76 153 GLY A C 1
ATOM 1209 O O . GLY A 1 152 ? 31.442 25.544 5.240 1.00 15.91 153 GLY A O 1
ATOM 1210 N N . THR A 1 153 ? 30.534 25.666 7.293 1.00 15.19 154 THR A N 1
ATOM 1211 C CA . THR A 1 153 ? 30.503 24.216 7.451 1.00 14.52 154 THR A CA 1
ATOM 1212 C C . THR A 1 153 ? 29.475 23.564 6.539 1.00 14.06 154 THR A C 1
ATOM 1213 O O . THR A 1 153 ? 29.648 22.419 6.133 1.00 14.14 154 THR A O 1
ATOM 1217 N N . ALA A 1 154 ? 28.419 24.301 6.197 1.00 14.19 155 ALA A N 1
ATOM 1218 C CA . ALA A 1 154 ? 27.391 23.778 5.297 1.00 15.97 155 ALA A CA 1
ATOM 1219 C C . ALA A 1 154 ? 28.048 23.491 3.948 1.00 16.11 155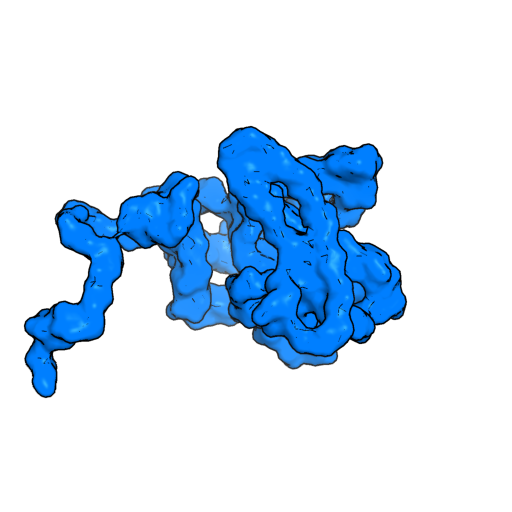 ALA A C 1
ATOM 1220 O O . ALA A 1 154 ? 27.823 22.434 3.346 1.00 17.52 155 ALA A O 1
ATOM 1222 N N . LEU A 1 155 ? 28.892 24.424 3.505 1.00 16.83 156 LEU A N 1
ATOM 1223 C CA . LEU A 1 155 ? 29.610 24.281 2.247 1.00 16.17 156 LEU A CA 1
ATOM 1224 C C . LEU A 1 155 ? 30.577 23.098 2.328 1.00 14.81 156 LEU A C 1
ATOM 1225 O O . LEU A 1 155 ? 30.743 22.366 1.349 1.00 14.33 156 LEU A O 1
ATOM 1230 N N . SER A 1 156 ? 31.214 22.908 3.483 1.00 13.42 157 SER A N 1
ATOM 1231 C CA . SER A 1 156 ? 32.124 21.769 3.645 1.00 14.74 157 SER A CA 1
ATOM 1232 C C . SER A 1 156 ? 31.340 20.468 3.485 1.00 14.35 157 SER A C 1
ATOM 1233 O O . SER A 1 156 ? 31.816 19.507 2.871 1.00 13.98 157 SER A O 1
ATOM 1236 N N . GLY A 1 157 ? 30.120 20.470 4.017 1.00 14.02 158 GLY A N 1
ATOM 1237 C CA . GLY A 1 157 ? 29.253 19.310 3.925 1.00 14.91 158 GLY A CA 1
ATOM 1238 C C . GLY A 1 157 ? 28.926 18.987 2.483 1.00 14.57 158 GLY A C 1
ATOM 1239 O O . GLY A 1 157 ? 29.006 17.834 2.077 1.00 16.11 158 GLY A O 1
ATOM 1240 N N . LEU A 1 158 ? 28.581 20.010 1.705 1.00 16.08 159 LEU A N 1
ATOM 1241 C CA . LEU A 1 158 ? 28.249 19.837 0.292 1.00 15.89 159 LEU A CA 1
ATOM 1242 C C . LEU A 1 158 ? 29.441 19.275 -0.480 1.00 15.41 159 LEU A C 1
ATOM 1243 O O . LEU A 1 158 ? 29.295 18.349 -1.267 1.00 15.92 159 LEU A O 1
ATOM 1248 N N . GLN A 1 159 ? 30.627 19.818 -0.229 1.00 15.61 160 GLN A N 1
ATOM 1249 C CA . GLN A 1 159 ? 31.834 19.359 -0.907 1.00 15.87 160 GLN A CA 1
ATOM 1250 C C . GLN A 1 159 ? 32.125 17.893 -0.608 1.00 15.84 160 GLN A C 1
ATOM 1251 O O . GLN A 1 159 ? 32.432 17.118 -1.510 1.00 16.05 160 GLN A O 1
ATOM 1257 N N . LEU A 1 160 ? 32.026 17.525 0.667 1.00 16.93 161 LEU A N 1
ATOM 1258 C CA . LEU A 1 160 ? 32.296 16.160 1.100 1.00 16.25 161 LEU A CA 1
ATOM 1259 C C . LEU A 1 160 ? 31.319 15.153 0.500 1.00 16.76 161 LEU A C 1
ATOM 1260 O O . LEU A 1 160 ? 31.722 14.065 0.089 1.00 18.39 161 LEU A O 1
ATOM 1265 N N . VAL A 1 161 ? 30.043 15.524 0.425 1.00 16.61 162 VAL A N 1
ATOM 1266 C CA . VAL A 1 161 ? 29.026 14.647 -0.154 1.00 17.03 162 VAL A CA 1
ATOM 1267 C C . VAL A 1 161 ? 29.249 14.501 -1.668 1.00 17.66 162 VAL A C 1
ATOM 1268 O O . VAL A 1 161 ? 29.196 13.396 -2.200 1.00 18.05 162 VAL A O 1
ATOM 1272 N N . GLU A 1 162 ? 29.537 15.608 -2.352 1.00 18.84 163 GLU A N 1
ATOM 1273 C CA . GLU A 1 162 ? 29.790 15.565 -3.795 1.00 22.45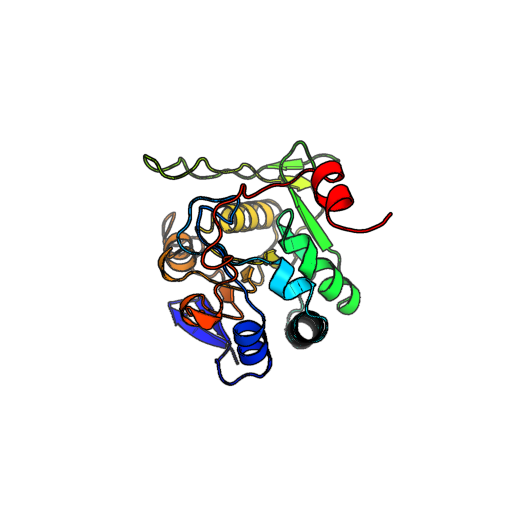 163 GLU A CA 1
ATOM 1274 C C . GLU A 1 162 ? 31.017 14.706 -4.100 1.00 20.32 163 GLU A C 1
ATOM 1275 O O . GLU A 1 162 ? 30.980 13.867 -4.994 1.00 21.37 163 GLU A O 1
ATOM 1285 N N . ALA A 1 163 ? 32.099 14.921 -3.354 1.00 21.24 164 ALA A N 1
ATOM 1286 C CA . ALA A 1 163 ? 33.333 14.167 -3.549 1.00 21.04 164 ALA A CA 1
ATOM 1287 C C . ALA A 1 163 ? 33.118 12.671 -3.324 1.00 22.86 164 ALA A C 1
ATOM 1288 O O . ALA A 1 163 ? 33.840 11.840 -3.881 1.00 24.62 164 ALA A O 1
ATOM 1290 N N . SER A 1 164 ? 32.125 12.336 -2.503 1.00 21.77 165 SER A N 1
ATOM 1291 C CA . SER A 1 164 ? 31.791 10.946 -2.205 1.00 20.64 165 SER A CA 1
ATOM 1292 C C . SER A 1 164 ? 30.925 10.325 -3.297 1.00 21.07 165 SER A C 1
ATOM 1293 O O . SER A 1 164 ? 30.523 9.162 -3.197 1.00 21.63 165 SER A O 1
ATOM 1296 N N . ASP A 1 165 ? 30.638 11.113 -4.332 1.00 21.87 166 ASP A N 1
ATOM 1297 C CA . ASP A 1 165 ? 29.817 10.677 -5.459 1.00 23.69 166 ASP A CA 1
ATOM 1298 C C . ASP A 1 165 ? 28.372 10.445 -4.996 1.00 22.91 166 ASP A C 1
ATOM 1299 O O . ASP A 1 165 ? 27.670 9.571 -5.507 1.00 23.29 166 ASP A O 1
ATOM 1304 N N . ALA A 1 166 ? 27.940 11.245 -4.025 1.00 21.91 167 ALA A N 1
ATOM 1305 C CA . ALA A 1 166 ? 26.590 11.156 -3.468 1.00 20.78 167 ALA A CA 1
ATOM 1306 C C . ALA A 1 166 ? 25.863 12.480 -3.685 1.00 19.70 167 ALA A C 1
ATOM 1307 O O . ALA A 1 166 ? 26.451 13.445 -4.170 1.00 20.78 167 ALA A O 1
ATOM 1309 N N . VAL A 1 167 ? 24.580 12.521 -3.337 1.00 21.44 168 VAL A N 1
ATOM 1310 C CA . VAL A 1 167 ? 23.800 13.748 -3.484 1.00 21.58 168 VAL A CA 1
ATOM 1311 C C . VAL A 1 167 ? 23.252 14.224 -2.143 1.00 20.97 168 VAL A C 1
ATOM 1312 O O . VAL A 1 167 ? 22.979 13.426 -1.239 1.00 19.37 168 VAL A O 1
ATOM 1316 N N . VAL A 1 168 ? 23.154 15.542 -2.013 1.00 20.52 169 VAL A N 1
ATOM 1317 C CA . VAL A 1 168 ? 22.624 16.179 -0.812 1.00 20.96 169 VAL A CA 1
ATOM 1318 C C . VAL A 1 168 ? 21.103 16.283 -0.944 1.00 21.32 169 VAL A C 1
ATOM 1319 O O . VAL A 1 168 ? 20.595 16.785 -1.953 1.00 21.30 169 VAL A O 1
ATOM 1323 N N . VAL A 1 169 ? 20.385 15.757 0.046 1.00 19.46 170 VAL A N 1
ATOM 1324 C CA . VAL A 1 169 ? 18.928 15.819 0.056 1.00 18.29 170 VAL A CA 1
ATOM 1325 C C . VAL A 1 169 ? 18.558 17.258 0.382 1.00 18.54 170 VAL A C 1
ATOM 1326 O O . VAL A 1 169 ? 17.817 17.909 -0.360 1.00 19.14 170 VAL A O 1
ATOM 1330 N N . GLU A 1 170 ? 19.120 17.753 1.480 1.00 16.97 171 GLU A N 1
ATOM 1331 C CA . GLU A 1 170 ? 18.890 19.114 1.937 1.00 17.73 171 GLU A CA 1
ATOM 1332 C C . GLU A 1 170 ? 19.754 19.411 3.152 1.00 17.66 171 GLU A C 1
ATOM 1333 O O . GLU A 1 170 ? 20.249 18.496 3.815 1.00 17.26 171 GLU A O 1
ATOM 1339 N N . MET A 1 171 ? 19.977 20.699 3.391 1.00 16.64 172 MET A N 1
ATOM 1340 C CA . MET A 1 171 ? 20.732 21.168 4.540 1.00 16.45 172 MET A CA 1
ATOM 1341 C C . MET A 1 171 ? 19.661 21.621 5.521 1.00 19.04 172 MET A C 1
ATOM 1342 O O . MET A 1 171 ? 18.890 22.531 5.215 1.00 18.45 172 MET A O 1
ATOM 1347 N N . VAL A 1 172 ? 19.563 20.947 6.663 1.00 19.25 173 VAL A N 1
ATOM 1348 C CA . VAL A 1 172 ? 18.567 21.310 7.668 1.00 19.86 173 VAL A CA 1
ATOM 1349 C C . VAL A 1 172 ? 19.184 21.910 8.923 1.00 17.76 173 VAL A C 1
ATOM 1350 O O . VAL A 1 172 ? 20.236 21.472 9.385 1.00 17.42 173 VAL A O 1
ATOM 1354 N N . SER A 1 173 ? 18.544 22.956 9.431 1.00 16.54 174 SER A N 1
ATOM 1355 C CA . SER A 1 173 ? 18.989 23.623 10.645 1.00 16.55 174 SER A CA 1
ATOM 1356 C C . SER A 1 173 ? 17.774 23.947 11.512 1.00 17.14 174 SER A C 1
ATOM 1357 O O . SER A 1 173 ? 16.667 24.112 11.000 1.00 17.64 174 SER A O 1
ATOM 1360 N N . ILE A 1 174 ? 17.971 23.973 12.825 1.00 15.99 175 ILE A N 1
ATOM 1361 C CA . ILE A 1 174 ? 16.889 24.291 13.751 1.00 15.70 175 ILE A CA 1
ATOM 1362 C C . ILE A 1 174 ? 16.585 25.787 13.600 1.00 16.84 175 ILE A C 1
ATOM 1363 O O . ILE A 1 174 ? 15.430 26.201 13.486 1.00 15.37 175 ILE A O 1
ATOM 1368 N N . LEU A 1 175 ? 17.652 26.579 13.562 1.00 16.01 176 LEU A N 1
ATOM 1369 C CA . LEU A 1 175 ? 17.551 28.017 13.453 1.00 16.29 176 LEU A CA 1
ATOM 1370 C C . LEU A 1 175 ? 18.396 28.577 12.318 1.00 17.35 176 LEU A C 1
ATOM 1371 O O . LEU A 1 175 ? 19.518 28.132 12.088 1.00 17.52 176 LEU A O 1
ATOM 1376 N N . SER A 1 176 ? 17.852 29.571 11.624 1.00 17.90 177 SER A N 1
ATOM 1377 C CA . SER A 1 176 ? 18.570 30.235 10.541 1.00 19.59 177 SER A CA 1
ATOM 1378 C C . SER A 1 176 ? 18.722 31.713 10.879 1.00 19.52 177 SER A C 1
ATOM 1379 O O . SER A 1 176 ? 17.909 32.278 11.622 1.00 20.13 177 SER A O 1
ATOM 1382 N N . ILE A 1 177 ? 19.794 32.314 10.370 1.00 19.28 178 ILE A N 1
ATOM 1383 C CA . ILE A 1 177 ? 20.093 33.733 10.569 1.00 19.70 178 ILE A CA 1
ATOM 1384 C C . ILE A 1 177 ? 20.114 34.312 9.153 1.00 22.26 178 ILE A C 1
ATOM 1385 O O . ILE A 1 177 ? 21.184 34.576 8.599 1.00 21.16 178 ILE A O 1
ATOM 1390 N N . PRO A 1 178 ? 18.930 34.543 8.558 1.00 23.29 179 PRO A N 1
ATOM 1391 C CA . PRO A 1 178 ? 18.812 35.080 7.193 1.00 24.02 179 PRO A CA 1
ATOM 1392 C C . PRO A 1 178 ? 19.670 36.304 6.853 1.00 25.56 179 PRO A C 1
ATOM 1393 O O . PRO A 1 178 ? 20.100 36.470 5.705 1.00 24.52 179 PRO A O 1
ATOM 1397 N N . PHE A 1 179 ? 19.956 37.127 7.858 1.00 25.52 180 PHE A N 1
ATOM 1398 C CA . PHE A 1 179 ? 20.758 38.327 7.662 1.00 27.16 180 PHE A CA 1
ATOM 1399 C C . PHE A 1 179 ? 22.141 38.002 7.106 1.00 27.08 180 PHE A C 1
ATOM 1400 O O . PHE A 1 179 ? 22.710 38.784 6.345 1.00 27.88 180 PHE A O 1
ATOM 1408 N N . LEU A 1 180 ? 22.678 36.849 7.493 1.00 26.00 181 LEU A N 1
ATOM 1409 C CA . LEU A 1 180 ? 23.998 36.425 7.048 1.00 23.40 181 LEU A CA 1
ATOM 1410 C C . LEU A 1 180 ? 24.031 35.840 5.636 1.00 23.68 181 LEU A C 1
ATOM 1411 O O . LEU A 1 180 ? 25.095 35.482 5.132 1.00 25.13 181 LEU A O 1
ATOM 1416 N N . LYS A 1 181 ? 22.858 35.722 5.020 1.00 22.76 182 LYS A N 1
ATOM 1417 C CA . LYS A 1 181 ? 22.713 35.238 3.642 1.00 25.18 182 LYS A CA 1
ATOM 1418 C C . LYS A 1 181 ? 23.509 33.998 3.205 1.00 24.13 182 LYS A C 1
ATOM 1419 O O . LYS A 1 181 ? 23.967 33.918 2.065 1.00 23.16 182 LYS A O 1
ATOM 1425 N N . ALA A 1 182 ? 23.616 33.012 4.093 1.00 22.57 183 ALA A N 1
ATOM 1426 C CA . ALA A 1 182 ? 24.342 31.778 3.797 1.00 20.67 183 ALA A CA 1
ATOM 1427 C C . ALA A 1 182 ? 23.765 31.040 2.587 1.00 20.10 183 ALA A C 1
ATOM 1428 O O . ALA A 1 182 ? 24.510 30.626 1.698 1.00 20.50 183 ALA A O 1
ATOM 1430 N N . ALA A 1 183 ? 22.445 30.861 2.563 1.00 20.25 184 ALA A N 1
ATOM 1431 C CA . ALA A 1 183 ? 21.790 30.175 1.450 1.00 21.06 184 ALA A CA 1
ATOM 1432 C C . ALA A 1 183 ? 21.987 30.94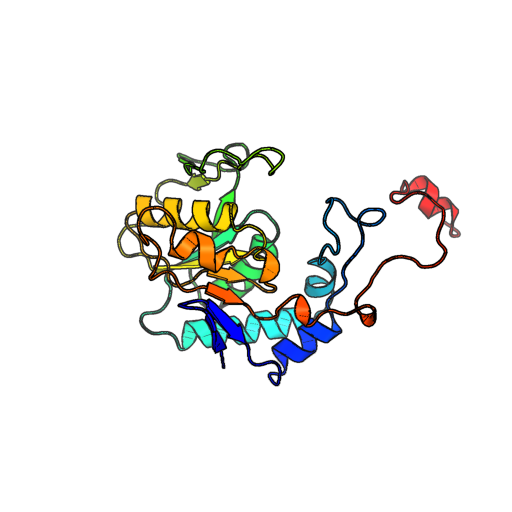2 0.144 1.00 21.52 184 ALA A C 1
ATOM 1433 O O . ALA A 1 183 ? 22.332 30.347 -0.877 1.00 21.70 184 ALA A O 1
ATOM 1435 N N . GLU A 1 184 ? 21.786 32.260 0.191 1.00 21.80 185 GLU A N 1
ATOM 1436 C CA . GLU A 1 184 ? 21.953 33.122 -0.978 1.00 23.85 185 GLU A CA 1
ATOM 1437 C C . GLU A 1 184 ? 23.368 32.984 -1.555 1.00 24.15 185 GLU A C 1
ATOM 1438 O O . GLU A 1 184 ? 23.534 32.773 -2.754 1.00 25.38 185 GLU A O 1
ATOM 1448 N N . LYS A 1 185 ? 24.381 33.096 -0.697 1.00 24.23 186 LYS A N 1
ATOM 1449 C CA . LYS A 1 185 ? 25.779 32.995 -1.122 1.00 23.32 186 LYS A CA 1
ATOM 1450 C C . LYS A 1 185 ? 26.158 31.624 -1.678 1.00 23.75 186 LYS A C 1
ATOM 1451 O O . LYS A 1 185 ? 26.859 31.529 -2.685 1.00 22.61 186 LYS A O 1
ATOM 1457 N N . ILE A 1 186 ? 25.697 30.560 -1.021 1.00 21.86 187 ILE A N 1
ATOM 1458 C CA . ILE A 1 186 ? 25.990 29.207 -1.475 1.00 19.15 187 ILE A CA 1
ATOM 1459 C C . ILE A 1 186 ? 25.313 28.944 -2.819 1.00 19.28 187 ILE A C 1
ATOM 1460 O O . ILE A 1 186 ? 25.889 28.303 -3.692 1.00 18.37 187 ILE A O 1
ATOM 1465 N N . HIS A 1 187 ? 24.120 29.502 -3.002 1.00 19.85 188 HIS A N 1
ATOM 1466 C CA . HIS A 1 187 ? 23.365 29.332 -4.240 1.00 21.85 188 HIS A CA 1
ATOM 1467 C C . HIS A 1 187 ? 23.899 30.086 -5.453 1.00 24.04 188 HIS A C 1
ATOM 1468 O O . HIS A 1 187 ? 23.468 29.825 -6.573 1.00 26.37 188 HIS A O 1
ATOM 1475 N N . SER A 1 188 ? 24.815 31.024 -5.239 1.00 26.25 189 SER A N 1
ATOM 1476 C CA . SER A 1 188 ? 25.368 31.802 -6.349 1.00 31.13 189 SER A CA 1
ATOM 1477 C C . SER A 1 188 ? 26.866 31.593 -6.567 1.00 33.92 189 SER A C 1
ATOM 1478 O O . SER A 1 188 ? 27.376 31.809 -7.672 1.00 34.40 189 SER A O 1
ATOM 1481 N N . THR A 1 189 ? 27.566 31.183 -5.512 1.00 34.62 190 THR A N 1
ATOM 1482 C CA . THR A 1 189 ? 29.005 30.968 -5.586 1.00 34.06 190 THR A CA 1
ATOM 1483 C C . THR A 1 189 ? 29.386 29.972 -6.678 1.00 34.51 190 THR A C 1
ATOM 1484 O O . THR A 1 189 ? 28.652 29.019 -6.948 1.00 32.54 190 THR A O 1
ATOM 1488 N N . ALA A 1 190 ? 30.514 30.235 -7.333 1.00 35.85 191 ALA A N 1
ATOM 1489 C CA . ALA A 1 190 ? 31.019 29.375 -8.394 1.00 36.38 191 ALA A CA 1
ATOM 1490 C C . ALA A 1 190 ? 29.980 29.117 -9.488 1.00 38.32 191 ALA A C 1
ATOM 1491 O O . ALA A 1 190 ? 29.655 27.963 -9.793 1.00 39.45 191 ALA A O 1
ATOM 1493 N N . ASN A 1 191 ? 29.454 30.198 -10.062 1.00 39.36 192 ASN A N 1
ATOM 1494 C CA . ASN A 1 191 ? 28.451 30.119 -11.126 1.00 40.24 192 ASN A CA 1
ATOM 1495 C C . ASN A 1 191 ? 27.195 29.321 -10.798 1.00 39.11 192 ASN A C 1
ATOM 1496 O O . ASN A 1 191 ? 26.739 28.515 -11.612 1.00 39.11 192 ASN A O 1
ATOM 1501 N N . SER A 1 192 ? 26.641 29.546 -9.609 1.00 38.55 193 SER A N 1
ATOM 1502 C CA . SER A 1 192 ? 25.424 28.860 -9.174 1.00 38.56 193 SER A CA 1
ATOM 1503 C C . SER A 1 192 ? 25.537 27.336 -9.230 1.00 36.63 193 SER A C 1
ATOM 1504 O O . SER A 1 192 ? 24.585 26.654 -9.601 1.00 37.66 193 SER A O 1
ATOM 1507 N N . ARG A 1 193 ? 26.691 26.796 -8.854 1.00 35.32 194 ARG A N 1
ATOM 1508 C CA . ARG A 1 193 ? 26.876 25.350 -8.897 1.00 34.00 194 ARG A CA 1
ATOM 1509 C C . ARG A 1 193 ? 26.069 24.597 -7.845 1.00 31.97 194 ARG A C 1
ATOM 1510 O O . ARG A 1 193 ? 25.777 23.413 -8.014 1.00 31.95 194 ARG A O 1
ATOM 1518 N N . TYR A 1 194 ? 25.702 25.289 -6.770 1.00 30.08 195 TYR A N 1
ATOM 1519 C CA . TYR A 1 194 ? 24.913 24.686 -5.698 1.00 28.31 195 TYR A CA 1
ATOM 1520 C C . TYR A 1 194 ? 23.490 25.244 -5.663 1.00 28.78 195 TYR A C 1
ATOM 1521 O O . TYR A 1 194 ? 22.773 25.080 -4.675 1.00 27.92 195 TYR A O 1
ATOM 1530 N N . LYS A 1 195 ? 23.086 25.866 -6.771 1.00 28.90 196 LYS A N 1
ATOM 1531 C CA . LYS A 1 195 ? 21.767 26.466 -6.929 1.00 30.29 196 LYS A CA 1
ATOM 1532 C C . LYS A 1 195 ? 20.631 25.518 -6.579 1.00 29.12 196 LYS A C 1
ATOM 1533 O O . LYS A 1 195 ? 19.610 25.947 -6.051 1.00 30.37 196 LYS A O 1
ATOM 1539 N N . ASP A 1 196 ? 20.818 24.232 -6.860 1.00 27.99 197 ASP A N 1
ATOM 1540 C CA . ASP A 1 196 ? 19.793 23.230 -6.595 1.00 28.39 197 ASP A CA 1
ATOM 1541 C C . ASP A 1 196 ? 19.796 22.631 -5.194 1.00 26.23 197 ASP A C 1
ATOM 1542 O O . ASP A 1 196 ? 18.984 21.752 -4.903 1.00 26.92 197 ASP A O 1
ATOM 1547 N N . ILE A 1 197 ? 20.695 23.102 -4.331 1.00 23.25 198 ILE A N 1
ATOM 1548 C CA . ILE A 1 197 ? 20.772 22.604 -2.960 1.00 22.25 198 ILE A CA 1
ATOM 1549 C C . ILE A 1 197 ? 19.656 23.230 -2.135 1.00 21.46 198 ILE A C 1
ATOM 1550 O O . ILE A 1 197 ? 19.565 24.450 -2.039 1.00 23.42 198 ILE A O 1
ATOM 1555 N N . LYS A 1 198 ? 18.818 22.395 -1.530 1.00 20.11 199 LYS A N 1
ATOM 1556 C CA . LYS A 1 198 ? 17.724 22.890 -0.712 1.00 18.32 199 LYS A CA 1
ATOM 1557 C C . LYS A 1 198 ? 18.137 23.122 0.744 1.00 18.90 199 LYS A C 1
ATOM 1558 O O . LYS A 1 198 ? 18.837 22.305 1.346 1.00 16.96 199 LYS A O 1
ATOM 1564 N N . PHE A 1 199 ? 17.725 24.266 1.280 1.00 16.74 200 PHE A N 1
ATOM 1565 C CA . PHE A 1 199 ? 17.990 24.632 2.663 1.00 15.13 200 PHE A CA 1
ATOM 1566 C C . PHE A 1 199 ? 16.655 24.729 3.387 1.00 16.01 200 PHE A C 1
ATOM 1567 O O . PHE A 1 199 ? 15.726 25.353 2.880 1.00 17.55 200 PHE A O 1
ATOM 1575 N N . ILE A 1 200 ? 16.533 24.073 4.535 1.00 16.09 201 ILE A N 1
ATOM 1576 C CA . ILE A 1 200 ? 15.309 24.166 5.325 1.00 15.67 201 ILE A CA 1
ATOM 1577 C C . ILE A 1 200 ? 15.663 24.509 6.771 1.00 16.83 201 ILE A C 1
ATOM 1578 O O . ILE A 1 200 ? 16.678 24.049 7.306 1.00 16.61 201 ILE A O 1
ATOM 1583 N N . SER A 1 201 ? 14.858 25.381 7.371 1.00 16.86 202 SER A N 1
ATOM 1584 C CA . SER A 1 201 ? 15.044 25.803 8.756 1.00 16.72 202 SER A CA 1
ATOM 1585 C C . SER A 1 201 ? 13.700 25.730 9.465 1.00 16.95 202 SER A C 1
ATOM 1586 O O . SER A 1 201 ? 12.655 25.927 8.840 1.00 17.58 202 SER A O 1
ATOM 1590 N N . LEU A 1 202 ? 13.730 25.448 10.765 1.00 14.91 203 LEU A N 1
ATOM 1591 C CA . LEU A 1 202 ? 12.510 25.345 11.555 1.00 15.99 203 LEU A CA 1
ATOM 1592 C C . LEU A 1 202 ? 12.103 26.685 12.177 1.00 16.80 203 LEU A C 1
ATOM 1593 O O . LEU A 1 202 ? 10.927 26.904 12.476 1.00 17.60 203 LEU A O 1
ATOM 1598 N N . LEU A 1 203 ? 13.072 27.579 12.350 1.00 15.17 204 LEU A N 1
ATOM 1599 C CA . LEU A 1 203 ? 12.813 28.889 12.932 1.00 16.02 204 LEU A CA 1
ATOM 1600 C C . LEU A 1 203 ? 13.845 29.907 12.460 1.00 15.93 204 LEU A C 1
ATOM 1601 O O . LEU A 1 203 ? 15.012 29.576 12.270 1.00 16.12 204 LEU A O 1
ATOM 1606 N N . SER A 1 204 ? 13.396 31.140 12.244 1.00 16.83 205 SER A N 1
ATOM 1607 C CA . SER A 1 204 ? 14.276 32.230 11.838 1.00 16.95 205 SER A CA 1
ATOM 1608 C C . SER A 1 204 ? 14.621 33.008 13.104 1.00 17.23 205 SER A C 1
ATOM 1609 O O . SER A 1 204 ? 13.762 33.196 13.962 1.00 17.43 205 SER A O 1
ATOM 1612 N N . ASP A 1 205 ? 15.856 33.484 13.223 1.00 18.74 206 ASP A N 1
ATOM 1613 C CA . ASP A 1 205 ? 16.212 34.239 14.421 1.00 21.87 206 ASP A CA 1
ATOM 1614 C C . ASP A 1 205 ? 15.405 35.540 14.529 1.00 22.44 206 ASP A C 1
ATOM 1615 O O . ASP A 1 205 ? 15.379 36.169 15.582 1.00 22.42 206 ASP A O 1
ATOM 1620 N N . ASP A 1 206 ? 14.731 35.924 13.444 1.00 22.62 207 ASP A N 1
ATOM 1621 C CA . ASP A 1 206 ? 13.896 37.119 13.456 1.00 22.36 207 ASP A CA 1
ATOM 1622 C C . ASP A 1 206 ? 12.706 36.898 14.376 1.00 22.20 207 ASP A C 1
ATOM 1623 O O . ASP A 1 206 ? 12.076 37.854 14.825 1.00 23.69 207 ASP A O 1
ATOM 1631 N N . ALA A 1 207 ? 12.411 35.634 14.663 1.00 19.57 208 ALA A N 1
ATOM 1632 C CA . ALA A 1 207 ? 11.311 35.285 15.547 1.00 18.17 208 ALA A CA 1
ATOM 1633 C C . ALA A 1 207 ? 11.716 35.449 17.009 1.00 20.12 208 ALA A C 1
ATOM 1634 O O . ALA A 1 207 ? 10.863 35.489 17.893 1.00 22.05 208 ALA A O 1
ATOM 1636 N N . LEU A 1 208 ? 13.022 35.512 17.265 1.00 20.40 209 LEU A N 1
ATOM 1637 C CA . LEU A 1 208 ? 13.531 35.664 18.623 1.00 19.45 209 LEU A CA 1
ATOM 1638 C C . LEU A 1 208 ? 13.549 37.130 18.997 1.00 20.80 209 LEU A C 1
ATOM 1639 O O . LEU A 1 208 ? 14.013 37.967 18.232 1.00 22.50 209 LEU A O 1
ATOM 1644 N N . THR A 1 209 ? 13.051 37.435 20.187 1.00 22.62 210 THR A N 1
ATOM 1645 C CA . THR A 1 209 ? 12.988 38.810 20.662 1.00 23.06 210 THR A CA 1
ATOM 1646 C C . THR A 1 209 ? 13.717 38.939 21.998 1.00 25.21 210 THR A C 1
ATOM 1647 O O . THR A 1 209 ? 14.431 38.025 22.412 1.00 23.64 210 THR A O 1
ATOM 1651 N N . GLU A 1 210 ? 13.532 40.078 22.663 1.00 25.52 211 GLU A N 1
ATOM 1652 C CA . GLU A 1 210 ? 14.148 40.330 23.960 1.00 26.26 211 GLU A CA 1
ATOM 1653 C C . GLU A 1 210 ? 13.625 39.341 25.011 1.00 25.13 211 GLU A C 1
ATOM 1654 O O . GLU A 1 210 ? 14.311 39.050 25.997 1.00 23.00 211 GLU A O 1
ATOM 1660 N N . GLU A 1 211 ? 12.422 38.812 24.784 1.00 23.04 212 GLU A N 1
ATOM 1661 C CA . GLU A 1 211 ? 11.826 37.836 25.695 1.00 24.32 212 GLU A CA 1
ATOM 1662 C C . GLU A 1 211 ? 12.634 36.537 25.695 1.00 23.41 212 GLU A C 1
ATOM 1663 O O . GLU A 1 211 ? 12.535 35.739 26.628 1.00 24.64 212 GLU A O 1
ATOM 1669 N N . ASN A 1 212 ? 13.427 36.338 24.641 1.00 22.15 213 ASN A N 1
ATOM 1670 C CA . ASN A 1 212 ? 14.282 35.155 24.502 1.00 21.18 213 ASN A CA 1
ATOM 1671 C C . ASN A 1 212 ? 15.693 35.397 25.056 1.00 21.71 213 ASN A C 1
ATOM 1672 O O . ASN A 1 212 ? 16.539 34.503 25.018 1.00 20.85 213 ASN A O 1
ATOM 1677 N N . CYS A 1 213 ? 15.958 36.602 25.554 1.00 21.69 214 CYS A N 1
ATOM 1678 C CA . CYS A 1 213 ? 17.280 36.902 26.094 1.00 22.10 214 CYS A CA 1
ATOM 1679 C C . CYS A 1 213 ? 17.533 36.161 27.404 1.00 21.59 214 CYS A C 1
ATOM 1680 O O . CYS A 1 213 ? 16.752 36.278 28.352 1.00 19.88 214 CYS A O 1
ATOM 1683 N N . GLY A 1 214 ? 18.618 35.388 27.436 1.00 21.30 215 GLY A N 1
ATOM 1684 C CA . GLY A 1 214 ? 18.980 34.633 28.626 1.00 21.92 215 GLY A CA 1
ATOM 1685 C C . GLY A 1 214 ? 20.003 35.322 29.520 1.00 23.49 215 GLY A C 1
ATOM 1686 O O . GLY A 1 214 ? 20.401 34.766 30.545 1.00 22.21 215 GLY A O 1
ATOM 1687 N N . ASP A 1 215 ? 20.438 36.520 29.128 1.00 25.21 216 ASP A N 1
ATOM 1688 C CA . ASP A 1 215 ? 21.412 37.302 29.895 1.00 26.90 216 ASP A CA 1
ATOM 1689 C C . ASP A 1 215 ? 20.934 37.569 31.311 1.00 28.54 216 ASP A C 1
ATOM 1690 O O . ASP A 1 215 ? 19.751 37.840 31.535 1.00 29.62 216 ASP A O 1
ATOM 1695 N N . SER A 1 216 ? 21.854 37.506 32.268 1.00 29.32 217 SER A N 1
ATOM 1696 C CA . SER A 1 216 ? 21.499 37.799 33.646 1.00 31.18 217 SER A CA 1
ATOM 1697 C C . SER A 1 216 ? 21.412 39.313 33.735 1.00 32.05 217 SER A C 1
ATOM 1698 O O . SER A 1 216 ? 22.381 40.015 33.430 1.00 32.56 217 SER A O 1
ATOM 1701 N N . LYS A 1 217 ? 20.224 39.811 34.062 1.00 32.74 218 LYS A N 1
ATOM 1702 C CA . LYS A 1 217 ? 20.003 41.245 34.180 1.00 35.27 218 LYS A CA 1
ATOM 1703 C C . LYS A 1 217 ? 20.626 41.808 35.450 1.00 33.54 218 LYS A C 1
ATOM 1704 O O . LYS A 1 217 ? 20.615 41.167 36.498 1.00 31.38 218 LYS A O 1
ATOM 1710 N N . ASN A 1 218 ? 21.193 43.002 35.334 1.00 33.45 219 ASN A N 1
ATOM 1711 C CA . ASN A 1 218 ? 21.822 43.686 36.459 1.00 33.76 219 ASN A CA 1
ATOM 1712 C C . ASN A 1 218 ? 22.868 42.825 37.160 1.00 33.45 219 ASN A C 1
ATOM 1713 O O . ASN A 1 218 ? 22.988 42.863 38.383 1.00 34.37 219 ASN A O 1
ATOM 1718 N N . TYR A 1 219 ? 23.610 42.038 36.380 1.00 33.07 220 TYR A N 1
ATOM 1719 C CA . TYR A 1 219 ? 24.660 41.164 36.910 1.00 30.64 220 TYR A CA 1
ATOM 1720 C C . TYR A 1 219 ? 26.026 41.790 36.622 1.00 30.71 220 TYR A C 1
ATOM 1721 O O . TYR A 1 219 ? 26.262 42.291 35.524 1.00 31.63 220 TYR A O 1
ATOM 1730 N N . THR A 1 220 ? 26.918 41.761 37.610 1.00 31.64 221 THR A N 1
ATOM 1731 C CA . THR A 1 220 ? 28.252 42.351 37.466 1.00 32.68 221 THR A CA 1
ATOM 1732 C C . THR A 1 220 ? 29.432 41.413 37.750 1.00 32.33 221 THR A C 1
ATOM 1733 O O . THR A 1 220 ? 30.590 41.839 37.712 1.00 34.82 221 THR A O 1
ATOM 1737 N N . GLY A 1 221 ? 29.149 40.148 38.039 1.00 28.92 222 GLY A N 1
ATOM 1738 C CA . GLY A 1 221 ? 30.222 39.209 38.309 1.00 28.08 222 GLY A CA 1
ATOM 1739 C C . GLY A 1 221 ? 30.817 38.636 37.035 1.00 28.72 222 GLY A C 1
ATOM 1740 O O . GLY A 1 221 ? 30.493 39.095 35.937 1.00 28.33 222 GLY A O 1
ATOM 1741 N N . PRO A 1 222 ? 31.707 37.635 37.149 1.00 28.60 223 PRO A N 1
ATOM 1742 C CA . PRO A 1 222 ? 32.352 36.993 35.998 1.00 27.46 223 PRO A CA 1
ATOM 1743 C C . PRO A 1 222 ? 31.386 36.042 35.296 1.00 25.84 223 PRO A C 1
ATOM 1744 O O . PRO A 1 222 ? 30.390 35.627 35.888 1.00 25.31 223 PRO A O 1
ATOM 1748 N N . ARG A 1 223 ? 31.666 35.714 34.036 1.00 24.35 224 ARG A N 1
ATOM 1749 C CA . ARG A 1 223 ? 30.802 34.802 33.292 1.00 23.22 224 ARG A CA 1
ATOM 1750 C C . ARG A 1 223 ? 30.999 33.355 33.741 1.00 23.20 224 ARG A C 1
ATOM 1751 O O . ARG A 1 223 ? 30.053 32.567 33.756 1.00 22.81 224 ARG A O 1
ATOM 1759 N N . VAL A 1 224 ? 32.227 33.022 34.133 1.00 23.10 225 VAL A N 1
ATOM 1760 C CA . VAL A 1 224 ? 32.570 31.665 34.569 1.00 22.87 225 VAL A CA 1
ATOM 1761 C C . VAL A 1 224 ? 33.010 31.612 36.039 1.00 22.20 225 VAL A C 1
ATOM 1762 O O . VAL A 1 224 ? 33.856 32.393 36.481 1.00 21.08 225 VAL A O 1
ATOM 1766 N N . LEU A 1 225 ? 32.403 30.692 36.785 1.00 22.33 226 LEU A N 1
ATOM 1767 C CA . LEU A 1 225 ? 32.699 30.483 38.198 1.00 22.81 226 LEU A CA 1
ATOM 1768 C C . LEU A 1 225 ? 33.281 29.080 38.370 1.00 21.62 226 LEU A C 1
ATOM 1769 O O . LEU A 1 225 ? 32.942 28.171 37.615 1.00 19.59 226 LEU A O 1
ATOM 1774 N N . SER A 1 226 ? 34.164 28.900 39.348 1.00 22.11 227 SER A N 1
ATOM 1775 C CA . SER A 1 226 ? 34.738 27.574 39.591 1.00 22.15 227 SER A CA 1
ATOM 1776 C C . SER A 1 226 ? 33.778 26.763 40.457 1.00 20.52 227 SER A C 1
ATOM 1777 O O . SER A 1 226 ? 32.927 27.340 41.134 1.00 20.77 227 SER A O 1
ATOM 1780 N N . CYS A 1 227 ? 33.901 25.437 40.435 1.00 19.96 228 CYS A N 1
ATOM 1781 C CA . CYS A 1 227 ? 33.029 24.599 41.253 1.00 20.26 228 CYS A CA 1
ATOM 1782 C C . CYS A 1 227 ? 33.171 24.978 42.720 1.00 20.63 228 CYS A C 1
ATOM 1783 O O . CYS A 1 227 ? 32.183 25.040 43.437 1.00 21.10 228 CYS A O 1
ATOM 1787 N N . GLY A 1 228 ? 34.408 25.225 43.151 1.00 22.11 229 GLY A N 1
ATOM 1788 C CA . GLY A 1 228 ? 34.665 25.611 44.527 1.00 22.53 229 GLY A CA 1
ATOM 1789 C C . GLY A 1 228 ? 33.896 26.864 44.911 1.00 24.57 229 GLY A C 1
ATOM 1790 O O . GLY A 1 228 ? 33.361 26.961 46.015 1.00 26.00 229 GLY A O 1
ATOM 1791 N N . ASP A 1 229 ? 33.841 27.834 44.004 1.00 25.87 230 ASP A N 1
ATOM 1792 C CA . ASP A 1 229 ? 33.111 29.065 44.260 1.00 27.08 230 ASP A CA 1
ATOM 1793 C C . ASP A 1 229 ? 31.618 28.772 44.395 1.00 27.92 230 ASP A C 1
ATOM 1794 O O . ASP A 1 229 ? 30.983 29.243 45.331 1.00 29.16 230 ASP A O 1
ATOM 1799 N N . VAL A 1 230 ? 31.072 27.953 43.496 1.00 25.54 231 VAL A N 1
ATOM 1800 C CA . VAL A 1 230 ? 29.650 27.614 43.543 1.00 24.29 231 VAL A CA 1
ATOM 1801 C C . VAL A 1 230 ? 29.316 26.792 44.795 1.00 25.04 231 VAL A C 1
ATOM 1802 O O . VAL A 1 230 ? 28.263 26.987 45.406 1.00 24.59 231 VAL A O 1
ATOM 1806 N N . LEU A 1 231 ? 30.226 25.901 45.193 1.00 24.62 232 LEU A N 1
ATOM 1807 C CA . LEU A 1 231 ? 30.030 25.069 46.386 1.00 25.58 232 LEU A CA 1
ATOM 1808 C C . LEU A 1 231 ? 29.875 25.923 47.645 1.00 27.65 232 LEU A C 1
ATOM 1809 O O . LEU A 1 231 ? 29.091 25.601 48.537 1.00 29.37 232 LEU A O 1
ATOM 1814 N N . ALA A 1 232 ? 30.633 27.009 47.710 1.00 27.71 233 ALA A N 1
ATOM 1815 C CA . ALA A 1 232 ? 30.593 27.911 48.850 1.00 29.20 233 ALA A CA 1
ATOM 1816 C C . ALA A 1 232 ? 29.246 28.616 49.001 1.00 29.67 233 ALA A C 1
ATOM 1817 O O . ALA A 1 232 ? 28.928 29.136 50.073 1.00 29.93 233 ALA A O 1
ATOM 1819 N N . GLU A 1 233 ? 28.457 28.623 47.931 1.00 29.74 234 GLU A N 1
ATOM 1820 C CA . GLU A 1 233 ? 27.156 29.291 47.930 1.00 32.09 234 GLU A CA 1
ATOM 1821 C C . GLU A 1 233 ? 26.020 28.519 48.601 1.00 31.32 234 GLU A C 1
ATOM 1822 O O . GLU A 1 233 ? 24.928 29.057 48.787 1.00 32.71 234 GLU A O 1
ATOM 1828 N N . HIS A 1 234 ? 26.268 27.260 48.948 1.00 29.92 235 HIS A N 1
ATOM 1829 C CA . HIS A 1 234 ? 25.248 26.438 49.594 1.00 27.72 235 HIS A CA 1
ATOM 1830 C C . HIS A 1 234 ? 25.861 25.508 50.640 1.00 26.91 235 HIS A C 1
ATOM 1831 O O . HIS A 1 234 ? 27.052 25.205 50.587 1.00 23.97 235 HIS A O 1
ATOM 1838 N N . PRO A 1 235 ? 25.061 25.086 51.638 1.00 28.33 236 PRO A N 1
ATOM 1839 C CA . PRO A 1 235 ? 25.549 24.188 52.691 1.00 28.99 236 PRO A CA 1
ATOM 1840 C C . PRO A 1 235 ? 25.908 22.814 52.131 1.00 30.60 236 PRO A C 1
ATOM 1841 O O . PRO A 1 235 ? 25.082 22.148 51.510 1.00 28.96 236 PRO A O 1
ATOM 1845 N N . HIS A 1 236 ? 27.153 22.405 52.342 1.00 35.28 237 HIS A N 1
ATOM 1846 C CA . HIS A 1 236 ? 27.621 21.109 51.865 1.00 39.27 237 HIS A CA 1
ATOM 1847 C C . HIS A 1 236 ? 28.631 20.508 52.837 1.00 42.36 237 HIS A C 1
ATOM 1848 O O . HIS A 1 236 ? 28.900 19.293 52.714 1.00 45.40 237 HIS A O 1
#

Nearest PDB structures (foldseek):
  1qb7-assembly1_A  TM=1.004E+00  e=4.822E-50  Leishmania donovani
  1mzv-assembly1_A-2  TM=9.985E-01  e=7.586E-41  Leishmania tarentolae
  5vn4-assembly1_B  TM=9.452E-01  e=4.926E-32  Trypanosoma brucei brucei TREU927
  5vn4-assembly1_A  TM=9.393E-01  e=1.803E-31  Trypanosoma brucei brucei TREU927
  6w1i-assembly1_D  TM=8.097E-01  e=1.627E-10  Bacillus subtilis subsp. subtilis str. 168

Sequence (236 aa):
PFKEVSPNSFLLDDSHALSQLLKKSYRWYSPVFSPRNVPRFADVSSITESPETLKAIRDFLVQRYRAMSPAPTHILGFDARGFLFGPMIAVELEIPFVLMRKADKNAGLLIRSEPYEKEYKEAAPEVMTIRYGSIGKGSRVVLIDDVLATGGTALSGLQLVEASDAVVVEMVSILSIPFLKAAEKIHSTANSRYKDIKFISLLSDDALTEENCGDSKNYTGPRVLSCGDVLAEHPH

CATH classification: 3.40.50.2020